Protein AF-0000000074539420 (afdb_homodimer)

Sequence (354 aa):
MTRACNLYVFKNKYVSFNLLDSPNSNPKLLKISLPFNFMDEFEGLLKAVGSAPWYKLIGMVPKLQGDRVVVEMEIDRSKHLQALGTTHGGAIASVLDSAIGLNVNREVVKMGKTAVTAQLNIHYIRPVTEGKIVGVGMPMHIGSKVTVGYGEVRNEEGELVAAGTATFYIIDRRFRDMTRACNLYVFKNKYVSFNLLDSPNSNPKLLKISLPFNFMDEFEGLLKAVGSAPWYKLIGMVPKLQGDRVVVEMEIDRSKHLQALGTTHGGAIASVLDSAIGLNVNREVVKMGKTAVTAQLNIHYIRPVTEGKIVGVGMPMHIGSKVTVGYGEVRNEEGELVAAGTATFYIIDRRFRD

Nearest PDB structures (foldseek):
  3r3c-assembly1_A  TM=8.712E-01  e=5.357E-11  Arthrobacter sp.
  1q4s-assembly1_A  TM=8.890E-01  e=2.138E-10  Arthrobacter sp. SU
  4qd7-assembly1_A  TM=8.515E-01  e=7.686E-11  Pseudomonas aeruginosa PAO1
  4qda-assembly3_D  TM=8.496E-01  e=1.321E-10  Pseudomonas aeruginosa PAO1
  4qdb-assembly4_F  TM=8.542E-01  e=1.490E-10  Pseudomonas aeruginosa PAO1

Foldseek 3Di:
DPPPLPQPPPPPPDPCPVVPPDDDDPPPPCPVPPDPVLVVVLVVVQVVVCPDPVNVQQVWHWDDDPLAIKIKGWDDQVRADDPVQFGDVVSVQVRQCCQAQSQLQSVLVVVQKHKDWDDKDKDFDDTHRGAMKMKHKHWPDDDPFKTKMWMFIAGSNNDTGMIIMTMITIGHDPPPD/DPPPLPQPPPPPPPPCPVVPPDDDDPPPPCPVPPDPVLVVVLVVVQVVVCPDPVNVQQVWHWDDDPLAIKIKGWDDQVRADDPVQFGDVVSVQVRQCCQAQSQLQSVLVVVQKHKDWDDKDKDFDDTHRGAMKMKHKHWPDDDPFKTKMWMFIAGSNNDTGMIIMTMITIGHPPPPD

Organism: Archaeoglobus fulgidus (strain ATCC 49558 / DSM 4304 / JCM 9628 / NBRC 100126 / VC-16) (NCBI:txid224325)

Secondary structure (DSSP, 8-state):
-------------------TTS-S-----------HHHHHHHHHHHHHHHTSHHHHHHTEEEEEETTEEEEEEE--HHHHB-TTSSB-HHHHHHHHHHHHHHHHHHHHGGGTEEEEEEEEEEEE-S---SSEEEEEEEEEEE-SSEEEEEEEEEETT--EEEEEEEEEEEEE-----/-------------------TTS-S-----------HHHHHHHHHHHHHHHTSHHHHHHTEEEEEETTEEEEEEE--HHHHB-TTSSB-HHHHHHHHHHHHHHHHHHHHGGGTEEEEEEEEEEEE-S---SSEEEEEEEEEEE-SSEEEEEEEEEETT--EEEEEEEEEEEEE-----

pLDDT: mean 80.86, std 27.22, range [23.12, 98.88]

Solvent-accessible surface area (backbone atoms only — not comparable to full-atom values): 18927 Å² total; per-residue (Å²): 134,84,78,73,64,72,67,77,72,80,73,76,78,68,84,73,75,71,68,62,73,68,81,82,74,72,74,69,70,69,73,68,70,67,53,77,64,49,61,51,51,51,50,50,48,51,52,45,44,40,65,12,27,31,25,58,65,69,44,42,43,68,40,79,54,88,96,41,40,35,22,35,32,61,55,44,65,79,40,40,14,34,63,90,60,29,50,31,65,26,60,55,46,34,35,29,52,47,6,19,47,53,33,38,31,62,59,35,42,77,71,61,29,35,62,45,74,34,30,41,37,40,35,50,71,41,89,47,65,61,56,41,37,40,9,34,33,34,61,75,42,85,55,88,52,45,33,34,24,34,28,34,27,25,37,66,86,56,48,67,28,30,38,38,39,34,35,26,39,47,38,75,54,73,66,81,120,135,82,80,73,66,72,68,76,72,81,72,76,78,66,88,68,75,70,70,62,73,66,82,84,73,72,74,68,71,69,72,68,69,66,54,78,63,50,61,50,50,51,51,49,49,50,50,45,43,39,65,12,28,32,25,57,65,69,43,42,41,69,40,79,55,88,96,41,40,34,22,34,32,60,55,42,65,78,41,41,14,34,61,89,60,29,51,31,66,26,61,54,44,34,35,29,51,47,6,18,48,52,34,39,31,60,59,36,44,76,71,63,29,36,61,45,74,35,31,40,36,42,35,50,72,42,88,46,65,63,55,42,38,39,9,34,34,34,61,75,43,84,56,87,51,45,34,35,24,36,29,35,26,24,39,68,85,59,47,68,27,31,38,38,39,37,33,27,40,49,41,74,54,73,68,82,120

Radius of gyration: 23.22 Å; Cα contacts (8 Å, |Δi|>4): 703; chains: 2; bounding box: 57×83×54 Å

InterPro domains:
  IPR003736 Phenylacetic acid degradation-related domain [TIGR00369] (61-169)
  IPR006683 Thioesterase domain [PF03061] (85-162)
  IPR029069 HotDog domain superfamily [SSF54637] (39-173)
  IPR039298 Acyl-coenzyme A thioesterase 13 [PTHR21660] (63-172)

Structure (mmCIF, N/CA/C/O backbone):
data_AF-0000000074539420-model_v1
#
loop_
_entity.id
_entity.type
_entity.pdbx_description
1 polymer 'Thioesterase domain-containing protein'
#
loop_
_atom_site.group_PDB
_atom_site.id
_atom_site.type_symbol
_atom_site.label_atom_id
_atom_site.label_alt_id
_atom_site.label_comp_id
_atom_site.label_asym_id
_atom_site.label_entity_id
_atom_site.label_seq_id
_atom_site.pdbx_PDB_ins_code
_atom_site.Cartn_x
_atom_site.Cartn_y
_atom_site.Cartn_z
_atom_site.occupancy
_atom_site.B_iso_or_equiv
_atom_site.auth_seq_id
_atom_site.auth_comp_id
_atom_site.auth_asym_id
_atom_site.auth_atom_id
_atom_site.pdbx_PDB_model_num
ATOM 1 N N . MET A 1 1 ? 31.969 8.227 12 1 23.12 1 MET A N 1
ATOM 2 C CA . MET A 1 1 ? 31.938 9.133 10.852 1 23.12 1 MET A CA 1
ATOM 3 C C . MET A 1 1 ? 30.562 9.117 10.18 1 23.12 1 MET A C 1
ATOM 5 O O . MET A 1 1 ? 30.141 8.094 9.656 1 23.12 1 MET A O 1
ATOM 9 N N . THR A 1 2 ? 29.562 9.969 10.695 1 23.42 2 THR A N 1
ATOM 10 C CA . THR A 1 2 ? 28.125 10.117 10.57 1 23.42 2 THR A CA 1
ATOM 11 C C . THR A 1 2 ? 27.734 10.492 9.141 1 23.42 2 THR A C 1
ATOM 13 O O . THR A 1 2 ? 28.109 11.57 8.656 1 23.42 2 THR A O 1
ATOM 16 N N . ARG A 1 3 ? 27.828 9.578 8.172 1 25.62 3 ARG A N 1
ATOM 17 C CA . ARG A 1 3 ? 27.594 9.852 6.754 1 25.62 3 ARG A CA 1
ATOM 18 C C . ARG A 1 3 ? 26.281 10.586 6.551 1 25.62 3 ARG A C 1
ATOM 20 O O . ARG A 1 3 ? 25.219 10.062 6.898 1 25.62 3 ARG A O 1
ATOM 27 N N . ALA A 1 4 ? 26.297 11.969 6.629 1 26.41 4 ALA A N 1
ATOM 28 C CA . ALA A 1 4 ? 25.234 12.898 6.266 1 26.41 4 ALA A CA 1
ATOM 29 C C . ALA A 1 4 ? 24.609 12.531 4.914 1 26.41 4 ALA A C 1
ATOM 31 O O . ALA A 1 4 ? 25.328 12.367 3.926 1 26.41 4 ALA A O 1
ATOM 32 N N . CYS A 1 5 ? 23.609 11.75 4.887 1 27.41 5 CYS A N 1
ATOM 33 C CA . CYS A 1 5 ? 22.797 11.477 3.711 1 27.41 5 CYS A CA 1
ATOM 34 C C . CYS A 1 5 ? 22.484 12.758 2.943 1 27.41 5 CYS A C 1
ATOM 36 O O . CYS A 1 5 ? 21.812 13.648 3.459 1 27.41 5 CYS A O 1
ATOM 38 N N . ASN A 1 6 ? 23.453 13.305 2.184 1 24.25 6 ASN A N 1
ATOM 39 C CA . ASN A 1 6 ? 23.234 14.398 1.246 1 24.25 6 ASN A CA 1
ATOM 40 C C . ASN A 1 6 ? 21.953 14.203 0.441 1 24.25 6 ASN A C 1
ATOM 42 O O . ASN A 1 6 ? 21.891 13.328 -0.423 1 24.25 6 ASN A O 1
ATOM 46 N N . LEU A 1 7 ? 20.875 14.258 1.075 1 26.22 7 LEU A N 1
ATOM 47 C CA . LEU A 1 7 ? 19.625 14.367 0.331 1 26.22 7 LEU A CA 1
ATOM 48 C C . LEU A 1 7 ? 19.734 15.414 -0.775 1 26.22 7 LEU A C 1
ATOM 50 O O . LEU A 1 7 ? 20.016 16.578 -0.504 1 26.22 7 LEU A O 1
ATOM 54 N N . TYR A 1 8 ? 20.25 15.133 -1.868 1 26.89 8 TYR A N 1
ATOM 55 C CA . TYR A 1 8 ? 20.156 15.945 -3.074 1 26.89 8 TYR A CA 1
ATOM 56 C C . TYR A 1 8 ? 18.797 16.625 -3.18 1 26.89 8 TYR A C 1
ATOM 58 O O . TYR A 1 8 ? 17.766 15.945 -3.246 1 26.89 8 TYR A O 1
ATOM 66 N N . VAL A 1 9 ? 18.609 17.734 -2.496 1 25.88 9 VAL A N 1
ATOM 67 C CA . VAL A 1 9 ? 17.531 18.688 -2.77 1 25.88 9 VAL A CA 1
ATOM 68 C C . VAL A 1 9 ? 17.453 18.953 -4.27 1 25.88 9 VAL A C 1
ATOM 70 O O . VAL A 1 9 ? 18.438 19.344 -4.895 1 25.88 9 VAL A O 1
ATOM 73 N N . PHE A 1 10 ? 16.719 18.234 -4.984 1 24.62 10 PHE A N 1
ATOM 74 C CA . PHE A 1 10 ? 16.328 18.578 -6.348 1 24.62 10 PHE A CA 1
ATOM 75 C C . PHE A 1 10 ? 16 20.062 -6.461 1 24.62 10 PHE A C 1
ATOM 77 O O . PHE A 1 10 ? 14.977 20.516 -5.961 1 24.62 10 PHE A O 1
ATOM 84 N N . LYS A 1 11 ? 17.016 20.938 -6.488 1 26.38 11 LYS A N 1
ATOM 85 C CA . LYS A 1 11 ? 16.922 22.328 -6.941 1 26.38 11 LYS A CA 1
ATOM 86 C C . LYS A 1 11 ? 16.359 22.406 -8.352 1 26.38 11 LYS A C 1
ATOM 88 O O . LYS A 1 11 ? 17.109 22.453 -9.328 1 26.38 11 LYS A O 1
ATOM 93 N N . ASN A 1 12 ? 15.633 21.531 -8.953 1 25.16 12 ASN A N 1
ATOM 94 C CA . ASN A 1 12 ? 15.227 22 -10.273 1 25.16 12 ASN A CA 1
ATOM 95 C C . ASN A 1 12 ? 14.539 23.359 -10.219 1 25.16 12 ASN A C 1
ATOM 97 O O . ASN A 1 12 ? 13.648 23.562 -9.391 1 25.16 12 ASN A O 1
ATOM 101 N N . LYS A 1 13 ? 15.18 24.516 -10.805 1 27.62 13 LYS A N 1
ATOM 102 C CA . LYS A 1 13 ? 14.781 25.844 -11.234 1 27.62 13 LYS A CA 1
ATOM 103 C C . LYS A 1 13 ? 13.461 25.812 -12 1 27.62 13 LYS A C 1
ATOM 105 O O . LYS A 1 13 ? 13.453 25.609 -13.211 1 27.62 13 LYS A O 1
ATOM 110 N N . TYR A 1 14 ? 12.531 25.156 -12.078 1 25.38 14 TYR A N 1
ATOM 111 C CA . TYR A 1 14 ? 11.492 25.672 -12.961 1 25.38 14 TYR A CA 1
ATOM 112 C C . TYR A 1 14 ? 11.273 27.156 -12.75 1 25.38 14 TYR A C 1
ATOM 114 O O . TYR A 1 14 ? 11.797 27.734 -11.789 1 25.38 14 TYR A O 1
ATOM 122 N N . VAL A 1 15 ? 9.898 27.859 -12.914 1 24.69 15 VAL A N 1
ATOM 123 C CA . VAL A 1 15 ? 9.461 29.188 -13.328 1 24.69 15 VAL A CA 1
ATOM 124 C C . VAL A 1 15 ? 9.969 30.234 -12.328 1 24.69 15 VAL A C 1
ATOM 126 O O . VAL A 1 15 ? 9.625 30.188 -11.148 1 24.69 15 VAL A O 1
ATOM 129 N N . SER A 1 16 ? 11.164 30.625 -12.523 1 25.12 16 SER A N 1
ATOM 130 C CA . SER A 1 16 ? 11.602 31.891 -11.945 1 25.12 16 SER A CA 1
ATOM 131 C C . SER A 1 16 ? 10.555 32.969 -12.164 1 25.12 16 SER A C 1
ATOM 133 O O . SER A 1 16 ? 10.367 33.438 -13.281 1 25.12 16 SER A O 1
ATOM 135 N N . PHE A 1 17 ? 9.219 32.906 -11.773 1 24.45 17 PHE A N 1
ATOM 136 C CA . PHE A 1 17 ? 8.516 34.156 -11.867 1 24.45 17 PHE A CA 1
ATOM 137 C C . PHE A 1 17 ? 9.359 35.281 -11.281 1 24.45 17 PHE A C 1
ATOM 139 O O . PHE A 1 17 ? 9.734 35.25 -10.109 1 24.45 17 PHE A O 1
ATOM 146 N N . ASN A 1 18 ? 10.25 35.688 -12.133 1 27.16 18 ASN A N 1
ATOM 147 C CA . ASN A 1 18 ? 10.984 36.938 -11.914 1 27.16 18 ASN A CA 1
ATOM 148 C C . ASN A 1 18 ? 10.062 38.031 -11.398 1 27.16 18 ASN A C 1
ATOM 150 O O . ASN A 1 18 ? 9.523 38.812 -12.188 1 27.16 18 ASN A O 1
ATOM 154 N N . LEU A 1 19 ? 8.953 37.719 -10.75 1 24.81 19 LEU A N 1
ATOM 155 C CA . LEU A 1 19 ? 8.234 38.938 -10.438 1 24.81 19 LEU A CA 1
ATOM 156 C C . LEU A 1 19 ? 9.133 39.938 -9.711 1 24.81 19 LEU A C 1
ATOM 158 O O . LEU A 1 19 ? 8.664 40.969 -9.219 1 24.81 19 LEU A O 1
ATOM 162 N N . LEU A 1 20 ? 10.398 39.5 -9.398 1 25.47 20 LEU A N 1
ATOM 163 C CA . LEU A 1 20 ? 10.891 40.312 -8.273 1 25.47 20 LEU A CA 1
ATOM 164 C C . LEU A 1 20 ? 11.273 41.719 -8.727 1 25.47 20 LEU A C 1
ATOM 166 O O . LEU A 1 20 ? 11.781 42.5 -7.934 1 25.47 20 LEU A O 1
ATOM 170 N N . ASP A 1 21 ? 11.406 41.938 -9.984 1 27.66 21 ASP A N 1
ATOM 171 C CA . ASP A 1 21 ? 12.367 43.031 -9.977 1 27.66 21 ASP A CA 1
ATOM 172 C C . ASP A 1 21 ? 11.781 44.281 -9.305 1 27.66 21 ASP A C 1
ATOM 174 O O . ASP A 1 21 ? 12.352 45.375 -9.383 1 27.66 21 ASP A O 1
ATOM 178 N N . SER A 1 22 ? 10.453 44.375 -9.172 1 29.72 22 SER A N 1
ATOM 179 C CA . SER A 1 22 ? 10.273 45.812 -8.953 1 29.72 22 SER A CA 1
ATOM 180 C C . SER A 1 22 ? 11.094 46.281 -7.77 1 29.72 22 SER A C 1
ATOM 182 O O . SER A 1 22 ? 11.453 45.5 -6.887 1 29.72 22 SER A O 1
ATOM 184 N N . PRO A 1 23 ? 11.445 47.656 -7.598 1 31.55 23 PRO A N 1
ATOM 185 C CA . PRO A 1 23 ? 12.461 48.344 -6.793 1 31.55 23 PRO A CA 1
ATOM 186 C C . PRO A 1 23 ? 12.5 47.844 -5.352 1 31.55 23 PRO A C 1
ATOM 188 O O . PRO A 1 23 ? 11.664 47.031 -4.949 1 31.55 23 PRO A O 1
ATOM 191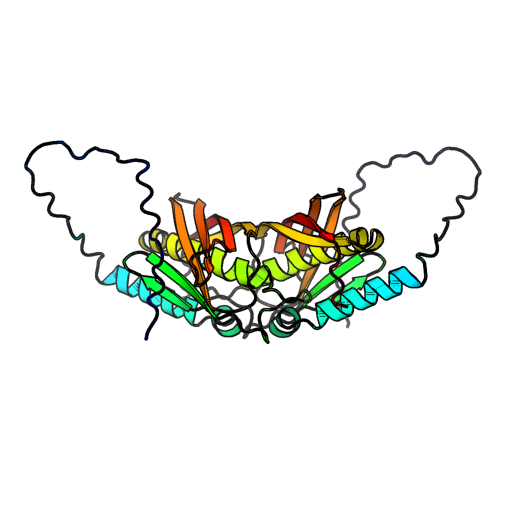 N N . ASN A 1 24 ? 12.547 48.781 -4.281 1 33.34 24 ASN A N 1
ATOM 192 C CA . ASN A 1 24 ? 13.102 49.125 -2.973 1 33.34 24 ASN A CA 1
ATOM 193 C C . ASN A 1 24 ? 12.406 48.344 -1.855 1 33.34 24 ASN A C 1
ATOM 195 O O . ASN A 1 24 ? 12.664 48.594 -0.674 1 33.34 24 ASN A O 1
ATOM 199 N N . SER A 1 25 ? 11.078 48.094 -1.985 1 32.09 25 SER A N 1
ATOM 200 C CA . SER A 1 25 ? 10.383 47.844 -0.723 1 32.09 25 SER A CA 1
ATOM 201 C C . SER A 1 25 ? 10.883 46.562 -0.058 1 32.09 25 SER A C 1
ATOM 203 O O . SER A 1 25 ? 11.055 45.562 -0.722 1 32.09 25 SER A O 1
ATOM 205 N N . ASN A 1 26 ? 11.719 46.594 0.967 1 34.69 26 ASN A N 1
ATOM 206 C CA . ASN A 1 26 ? 12.25 45.594 1.879 1 34.69 26 ASN A CA 1
ATOM 207 C C . ASN A 1 26 ? 11.242 44.469 2.133 1 34.69 26 ASN A C 1
ATOM 209 O O . ASN A 1 26 ? 10.211 44.688 2.758 1 34.69 26 ASN A O 1
ATOM 213 N N . PRO A 1 27 ? 11.086 43.594 1.218 1 33.62 27 PRO A N 1
ATOM 214 C CA . PRO A 1 27 ? 10.016 42.656 1.531 1 33.62 27 PRO A CA 1
ATOM 215 C C . PRO A 1 27 ? 10.133 42.062 2.939 1 33.62 27 PRO A C 1
ATOM 217 O O . PRO A 1 27 ? 11.109 41.406 3.252 1 33.62 27 PRO A O 1
ATOM 220 N N . LYS A 1 28 ? 9.859 42.844 3.949 1 32.5 28 LYS A N 1
ATOM 221 C CA . LYS A 1 28 ? 9.57 42.219 5.238 1 32.5 28 LYS A CA 1
ATOM 222 C C . LYS A 1 28 ? 8.969 40.844 5.055 1 32.5 28 LYS A C 1
ATOM 224 O O . LYS A 1 28 ? 7.875 40.688 4.508 1 32.5 28 LYS A O 1
ATOM 229 N N . LEU A 1 29 ? 9.742 39.906 4.641 1 34.62 29 LEU A N 1
ATOM 230 C CA . LEU A 1 29 ? 9.336 38.531 4.816 1 34.62 29 LEU A CA 1
ATOM 231 C C . LEU A 1 29 ? 8.344 38.375 5.965 1 34.62 29 LEU A C 1
ATOM 233 O O . LEU A 1 29 ? 8.711 38.531 7.133 1 34.62 29 LEU A O 1
ATOM 237 N N . LEU A 1 30 ? 7.285 39 5.855 1 29.59 30 LEU A N 1
ATOM 238 C CA . LEU A 1 30 ? 6.246 38.75 6.852 1 29.59 30 LEU A CA 1
ATOM 239 C C . LEU A 1 30 ? 6.324 37.344 7.391 1 29.59 30 LEU A C 1
ATOM 241 O O . LEU A 1 30 ? 6.059 36.375 6.664 1 29.59 30 LEU A O 1
ATOM 245 N N . LYS A 1 31 ? 7.402 36.969 8.039 1 36.44 31 LYS A N 1
ATOM 246 C CA . LYS A 1 31 ? 7.242 35.906 9.023 1 36.44 31 LYS A CA 1
ATOM 247 C C . LYS A 1 31 ? 5.789 35.781 9.484 1 36.44 31 LYS A C 1
ATOM 249 O O . LYS A 1 31 ? 5.367 36.5 10.398 1 36.44 31 LYS A O 1
ATOM 254 N N . ILE A 1 32 ? 4.797 35.781 8.602 1 34.06 32 ILE A N 1
ATOM 255 C CA . ILE A 1 32 ? 3.469 35.469 9.109 1 34.06 32 ILE A CA 1
ATOM 256 C C . ILE A 1 32 ? 3.582 34.469 10.25 1 34.06 32 ILE A C 1
ATOM 258 O O . ILE A 1 32 ? 4.145 33.375 10.078 1 34.06 32 ILE A O 1
ATOM 262 N N . SER A 1 33 ? 3.742 34.75 11.43 1 36.88 33 SER A N 1
ATOM 263 C CA . SER A 1 33 ? 3.521 34 12.68 1 36.88 33 SER A CA 1
ATOM 264 C C . SER A 1 33 ? 2.455 32.938 12.508 1 36.88 33 SER A C 1
ATOM 266 O O . SER A 1 33 ? 1.277 33.25 12.32 1 36.88 33 SER A O 1
ATOM 268 N N . LEU A 1 34 ? 2.656 31.859 11.656 1 48.31 34 LEU A N 1
ATOM 269 C CA . LEU A 1 34 ? 1.667 30.812 11.836 1 48.31 34 LEU A CA 1
ATOM 270 C C . LEU A 1 34 ? 1.095 30.844 13.25 1 48.31 34 LEU A C 1
ATOM 272 O O . LEU A 1 34 ? 1.845 30.922 14.227 1 48.31 34 LEU A O 1
ATOM 276 N N . PRO A 1 35 ? -0.128 31.234 13.398 1 52.28 35 PRO A N 1
ATOM 277 C CA . PRO A 1 35 ? -0.586 31.344 14.789 1 52.28 35 PRO A CA 1
ATOM 278 C C . PRO A 1 35 ? -0.156 30.156 15.641 1 52.28 35 PRO A C 1
ATOM 280 O O . PRO A 1 35 ? 0.008 29.047 15.133 1 52.28 35 PRO A O 1
ATOM 283 N N . PHE A 1 36 ? 0.681 30.391 16.734 1 54.31 36 PHE A N 1
ATOM 284 C CA . PHE A 1 36 ? 1.028 29.516 17.859 1 54.31 36 PHE A CA 1
ATOM 285 C C . PHE A 1 36 ? 0.085 28.312 17.906 1 54.31 36 PHE A C 1
ATOM 287 O O . PHE A 1 36 ? 0.527 27.172 18.078 1 54.31 36 PHE A O 1
ATOM 294 N N . ASN A 1 37 ? -1.186 28.531 17.281 1 74.88 37 ASN A N 1
ATOM 295 C CA . ASN A 1 37 ? -2.238 27.531 17.438 1 74.88 37 ASN A CA 1
ATOM 296 C C . ASN A 1 37 ? -2.184 26.469 16.328 1 74.88 37 ASN A C 1
ATOM 298 O O . ASN A 1 37 ? -2.344 25.281 16.594 1 74.88 37 ASN A O 1
ATOM 302 N N . PHE A 1 38 ? -1.518 26.922 15.148 1 76.81 38 PHE A N 1
ATOM 303 C CA . PHE A 1 38 ? -1.491 25.969 14.055 1 76.81 38 PHE A CA 1
ATOM 304 C C . PHE A 1 38 ? -0.361 24.969 14.242 1 76.81 38 PHE A C 1
ATOM 306 O O . PHE A 1 38 ? -0.553 23.766 14.047 1 76.81 38 PHE A O 1
ATOM 313 N N . MET A 1 39 ? 0.86 25.469 14.602 1 77.94 39 MET A N 1
ATOM 314 C CA . MET A 1 39 ? 2.018 24.594 14.766 1 77.94 39 MET A CA 1
ATOM 315 C C . MET A 1 39 ? 1.763 23.547 15.859 1 77.94 39 MET A C 1
ATOM 317 O O . MET A 1 39 ? 2.135 22.391 15.711 1 77.94 39 MET A O 1
ATOM 321 N N . ASP A 1 40 ? 1.081 24.031 16.812 1 79.88 40 ASP A N 1
ATOM 322 C CA . ASP A 1 40 ? 0.744 23.125 17.906 1 79.88 40 ASP A CA 1
ATOM 323 C C . ASP A 1 40 ? -0.261 22.062 17.453 1 79.88 40 ASP A C 1
ATOM 325 O O . ASP A 1 40 ? -0.13 20.891 17.781 1 79.88 40 ASP A O 1
ATOM 329 N N . GLU A 1 41 ? -1.216 22.562 16.703 1 80.44 41 GLU A N 1
ATOM 330 C CA . GLU A 1 41 ? -2.242 21.656 16.203 1 80.44 41 GLU A CA 1
ATOM 331 C C . GLU A 1 41 ? -1.646 20.609 15.25 1 80.44 41 GLU A C 1
ATOM 333 O O . GLU A 1 41 ? -1.969 19.422 15.336 1 80.44 41 GLU A O 1
ATOM 338 N N . PHE A 1 42 ? -0.805 21.125 14.406 1 85.69 42 PHE A N 1
ATOM 339 C CA . PHE A 1 42 ? -0.22 20.219 13.422 1 85.69 42 PHE A CA 1
ATOM 340 C C . PHE A 1 42 ? 0.758 19.266 14.086 1 85.69 42 PHE A C 1
ATOM 342 O O . PHE A 1 42 ? 0.838 18.094 13.703 1 85.69 42 PHE A O 1
ATOM 349 N N . GLU A 1 43 ? 1.48 19.688 15.062 1 85.75 43 GLU A N 1
ATOM 350 C CA . GLU A 1 43 ? 2.365 18.812 15.82 1 85.75 43 GLU A CA 1
ATOM 351 C C . GLU A 1 43 ? 1.573 17.734 16.547 1 85.75 43 GLU A C 1
ATOM 353 O O . GLU A 1 43 ? 2.027 16.594 16.656 1 85.75 43 GLU A O 1
ATOM 358 N N . GLY A 1 44 ? 0.398 18.125 17.047 1 86.44 44 GLY A N 1
ATOM 359 C CA . GLY A 1 44 ? -0.495 17.141 17.641 1 86.44 44 GLY A CA 1
ATOM 360 C C . GLY A 1 44 ? -0.944 16.078 16.656 1 86.44 44 GLY A C 1
ATOM 361 O O . GLY A 1 44 ? -0.978 14.883 17 1 86.44 44 GLY A O 1
ATOM 362 N N . LEU A 1 45 ? -1.189 16.516 15.445 1 85.75 45 LEU A N 1
ATOM 363 C CA . LEU A 1 45 ? -1.564 15.594 14.383 1 85.75 45 LEU A CA 1
ATOM 364 C C . LEU A 1 45 ? -0.419 14.641 14.062 1 85.75 45 LEU A C 1
ATOM 366 O O . LEU A 1 45 ? -0.632 13.438 13.914 1 85.75 45 LEU A O 1
ATOM 370 N N . LEU A 1 46 ? 0.76 15.156 13.992 1 92 46 LEU A N 1
ATOM 371 C CA . LEU A 1 46 ? 1.93 14.344 13.688 1 92 46 LEU A CA 1
ATOM 372 C C . LEU A 1 46 ? 2.158 13.297 14.766 1 92 46 LEU A C 1
ATOM 374 O O . LEU A 1 46 ? 2.48 12.141 14.461 1 92 46 LEU A O 1
ATOM 378 N N . LYS A 1 47 ? 1.94 13.703 15.992 1 92.25 47 LYS A N 1
ATOM 379 C CA . LYS A 1 47 ? 2.096 12.766 17.109 1 92.25 47 LYS A CA 1
ATOM 380 C C . LYS A 1 47 ? 1.036 11.672 17.047 1 92.25 47 LYS A C 1
ATOM 382 O O . LYS A 1 47 ? 1.339 10.5 17.266 1 92.25 47 LYS A O 1
ATOM 387 N N . ALA A 1 48 ? -0.161 12.07 16.766 1 91.25 48 ALA A N 1
ATOM 388 C CA . ALA A 1 48 ? -1.249 11.102 16.672 1 91.25 48 ALA A CA 1
ATOM 389 C C . ALA A 1 48 ? -0.991 10.102 15.547 1 91.25 48 ALA A C 1
ATOM 391 O O . ALA A 1 48 ? -1.148 8.891 15.742 1 91.25 48 ALA A O 1
ATOM 392 N N . VAL A 1 49 ? -0.537 10.555 14.469 1 94.06 49 VAL A N 1
ATOM 393 C CA . VAL A 1 49 ? -0.278 9.711 13.312 1 94.06 49 VAL A CA 1
ATOM 394 C C . VAL A 1 49 ? 0.893 8.773 13.609 1 94.06 49 VAL A C 1
ATOM 396 O O . VAL A 1 49 ? 0.815 7.57 13.352 1 94.06 49 VAL A O 1
ATOM 399 N N . GLY A 1 50 ? 1.935 9.312 14.18 1 95.88 50 GLY A N 1
ATOM 400 C CA . GLY A 1 50 ? 3.121 8.523 14.484 1 95.88 50 GLY A CA 1
ATOM 401 C C . GLY A 1 50 ? 2.879 7.461 15.539 1 95.88 50 GLY A C 1
ATOM 402 O O . GLY A 1 50 ? 3.623 6.484 15.625 1 95.88 50 GLY A O 1
ATOM 403 N N . SER A 1 51 ? 1.801 7.656 16.297 1 95.81 51 SER A N 1
ATOM 404 C CA . SER A 1 51 ? 1.516 6.73 17.391 1 95.81 51 SER A CA 1
ATOM 405 C C . SER A 1 51 ? 0.437 5.727 17 1 95.81 51 SER A C 1
ATOM 407 O O . SER A 1 51 ? 0.091 4.84 17.781 1 95.81 51 SER A O 1
ATOM 409 N N . ALA A 1 52 ? -0.05 5.84 15.836 1 95.88 52 ALA A N 1
ATOM 410 C CA . ALA A 1 52 ? -1.101 4.934 15.375 1 95.88 52 ALA A CA 1
ATOM 411 C C . ALA A 1 52 ? -0.572 3.512 15.227 1 95.88 52 ALA A C 1
ATOM 413 O O . ALA A 1 52 ? 0.616 3.309 14.969 1 95.88 52 ALA A O 1
ATOM 414 N N . PRO A 1 53 ? -1.422 2.508 15.352 1 97.31 53 PRO A N 1
ATOM 415 C CA . PRO A 1 53 ? -1.015 1.102 15.344 1 97.31 53 PRO A CA 1
ATOM 416 C C . PRO A 1 53 ? -0.223 0.725 14.094 1 97.31 53 PRO A C 1
ATOM 418 O O . PRO A 1 53 ? 0.815 0.065 14.188 1 97.31 53 PRO A O 1
ATOM 421 N N . TRP A 1 54 ? -0.631 1.168 12.961 1 98.19 54 TRP A N 1
ATOM 422 C CA . TRP A 1 54 ? 0.04 0.795 11.719 1 98.19 54 TRP A CA 1
ATOM 423 C C . TRP A 1 54 ? 1.466 1.336 11.688 1 98.19 54 TRP A C 1
ATOM 425 O O . TRP A 1 54 ? 2.4 0.62 11.32 1 98.19 54 TRP A O 1
ATOM 435 N N . TYR A 1 55 ? 1.601 2.617 12.07 1 98.25 55 TYR A N 1
ATOM 436 C CA . TYR A 1 55 ? 2.918 3.242 12.109 1 98.25 55 TYR A CA 1
ATOM 437 C C . TYR A 1 55 ? 3.861 2.477 13.031 1 98.25 55 TYR A C 1
ATOM 439 O O . TYR A 1 55 ? 5.004 2.197 12.664 1 98.25 55 TYR A O 1
ATOM 447 N N . LYS A 1 56 ? 3.322 2.121 14.141 1 97.56 56 LYS A N 1
ATOM 448 C CA . LYS A 1 56 ? 4.125 1.372 15.102 1 97.56 56 LYS A CA 1
ATOM 449 C C . LYS A 1 56 ? 4.457 -0.019 14.57 1 97.56 56 LYS A C 1
ATOM 451 O O . LYS A 1 56 ? 5.586 -0.493 14.727 1 97.56 56 LYS A O 1
ATOM 456 N N . LEU A 1 57 ? 3.529 -0.589 13.969 1 97.81 57 LEU A N 1
ATOM 457 C CA . LEU A 1 57 ? 3.693 -1.957 13.492 1 97.81 57 LEU A CA 1
ATOM 458 C C . LEU A 1 57 ? 4.828 -2.047 12.477 1 97.81 57 LEU A C 1
ATOM 460 O O . LEU A 1 57 ? 5.707 -2.898 12.594 1 97.81 57 LEU A O 1
ATOM 464 N N . ILE A 1 58 ? 4.816 -1.144 11.477 1 97.38 58 ILE A N 1
ATOM 465 C CA . ILE A 1 58 ? 5.758 -1.366 10.383 1 97.38 58 ILE A CA 1
ATOM 466 C C . ILE A 1 58 ? 6.977 -0.465 10.562 1 97.38 58 ILE A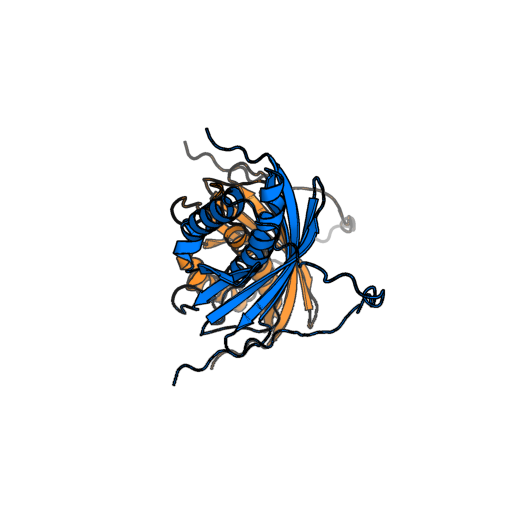 C 1
ATOM 468 O O . ILE A 1 58 ? 7.957 -0.584 9.82 1 97.38 58 ILE A O 1
ATOM 472 N N . GLY A 1 59 ? 6.902 0.438 11.57 1 98.25 59 GLY A N 1
ATOM 473 C CA . GLY A 1 59 ? 8.086 1.19 11.945 1 98.25 59 GLY A CA 1
ATOM 474 C C . GLY A 1 59 ? 8.25 2.48 11.164 1 98.25 59 GLY A C 1
ATOM 475 O O . GLY A 1 59 ? 9.367 2.889 10.852 1 98.25 59 GLY A O 1
ATOM 476 N N . MET A 1 60 ? 7.152 3.123 10.875 1 98.44 60 MET A N 1
ATOM 477 C CA . MET A 1 60 ? 7.199 4.418 10.195 1 98.44 60 MET A CA 1
ATOM 478 C C . MET A 1 60 ? 7.316 5.555 11.211 1 98.44 60 MET A C 1
ATOM 480 O O . MET A 1 60 ? 6.672 5.527 12.258 1 98.44 60 MET A O 1
ATOM 484 N N . VAL A 1 61 ? 8.109 6.578 10.812 1 98.31 61 VAL A N 1
ATOM 485 C CA . VAL A 1 61 ? 8.305 7.723 11.695 1 98.31 61 VAL A CA 1
ATOM 486 C C . VAL A 1 61 ? 8.141 9.016 10.906 1 98.31 61 VAL A C 1
ATOM 488 O O . VAL A 1 61 ? 8.953 9.336 10.039 1 98.31 61 VAL A O 1
ATOM 491 N N . PRO A 1 62 ? 7.082 9.75 11.211 1 98.12 62 PRO A N 1
ATOM 492 C CA . PRO A 1 62 ? 6.961 11.078 10.609 1 98.12 62 PRO A CA 1
ATOM 493 C C . PRO A 1 62 ? 7.848 12.117 11.297 1 98.12 62 PRO A C 1
ATOM 495 O O . PRO A 1 62 ? 7.934 12.141 12.523 1 98.12 62 PRO A O 1
ATOM 498 N N . LYS A 1 63 ? 8.484 12.922 10.5 1 96.88 63 LYS A N 1
ATOM 499 C CA . LYS A 1 63 ? 9.367 13.969 11.016 1 96.88 63 LYS A CA 1
ATOM 500 C C . LYS A 1 63 ? 9.102 15.297 10.32 1 96.88 63 LYS A C 1
ATOM 502 O O . LYS A 1 63 ? 8.93 15.344 9.102 1 96.88 63 LYS A O 1
ATOM 507 N N . LEU A 1 64 ? 9.055 16.297 11.102 1 94.62 64 LEU A N 1
ATOM 508 C CA . LEU A 1 64 ? 8.969 17.641 10.555 1 94.62 64 LEU A CA 1
ATOM 509 C C . LEU A 1 64 ? 10.344 18.141 10.125 1 94.62 64 LEU A C 1
ATOM 511 O O . LEU A 1 64 ? 11.297 18.109 10.906 1 94.62 64 LEU A O 1
ATOM 515 N N . GLN A 1 65 ? 10.508 18.469 8.914 1 92.75 65 GLN A N 1
ATOM 516 C CA . GLN A 1 65 ? 11.711 19.094 8.359 1 92.75 65 GLN A CA 1
ATOM 517 C C . GLN A 1 65 ? 11.383 20.453 7.742 1 92.75 65 GLN A C 1
ATOM 519 O O . GLN A 1 65 ? 10.93 20.516 6.598 1 92.75 65 GLN A O 1
ATOM 524 N N . GLY A 1 66 ? 11.688 21.484 8.516 1 89.25 66 GLY A N 1
ATOM 525 C CA . GLY A 1 66 ? 11.211 22.781 8.078 1 89.25 66 GLY A CA 1
ATOM 526 C C . GLY A 1 66 ? 9.695 22.875 8.008 1 89.25 66 GLY A C 1
ATOM 527 O O . GLY A 1 66 ? 9.008 22.609 8.992 1 89.25 66 GLY A O 1
ATOM 528 N N . ASP A 1 67 ? 9.195 23.172 6.832 1 88.25 67 ASP A N 1
ATOM 529 C CA . ASP A 1 67 ? 7.75 23.297 6.668 1 88.25 67 ASP A CA 1
ATOM 530 C C . ASP A 1 67 ? 7.16 22.062 5.996 1 88.25 67 ASP A C 1
ATOM 532 O O . ASP A 1 67 ? 6.023 22.094 5.523 1 88.25 67 ASP A O 1
ATOM 536 N N . ARG A 1 68 ? 7.938 21 5.98 1 94.25 68 ARG A N 1
ATOM 537 C CA . ARG A 1 68 ? 7.461 19.766 5.363 1 94.25 68 ARG A CA 1
ATOM 538 C C . ARG A 1 68 ? 7.574 18.594 6.324 1 94.25 68 ARG A C 1
ATOM 540 O O . ARG A 1 68 ? 8.305 18.656 7.32 1 94.25 68 ARG A O 1
ATOM 547 N N . VAL A 1 69 ? 6.828 17.609 5.996 1 97.38 69 VAL A N 1
ATOM 548 C CA . VAL A 1 69 ? 6.914 16.375 6.758 1 97.38 69 VAL A CA 1
ATOM 549 C C . VAL A 1 69 ? 7.52 15.273 5.891 1 97.38 69 VAL A C 1
ATOM 551 O O . VAL A 1 69 ? 7.129 15.102 4.734 1 97.38 69 VAL A O 1
ATOM 554 N N . VAL A 1 70 ? 8.492 14.641 6.395 1 98.44 70 VAL A N 1
ATOM 555 C CA . VAL A 1 70 ? 9.016 13.43 5.77 1 98.44 70 VAL A CA 1
ATOM 556 C C . VAL A 1 70 ? 8.648 12.211 6.609 1 98.44 70 VAL A C 1
ATOM 558 O O . VAL A 1 70 ? 8.406 12.336 7.812 1 98.44 70 VAL A O 1
ATOM 561 N N . VAL A 1 71 ? 8.539 11.047 5.953 1 98.75 71 VAL A N 1
ATOM 562 C CA . VAL A 1 71 ? 8.258 9.797 6.648 1 98.75 71 VAL A CA 1
ATOM 563 C C . VAL A 1 71 ? 9.406 8.812 6.438 1 98.75 71 VAL A C 1
ATOM 565 O O . VAL A 1 71 ? 9.734 8.469 5.297 1 98.75 71 VAL A O 1
ATOM 568 N N . GLU A 1 72 ? 9.953 8.367 7.516 1 98.75 72 GLU A N 1
ATOM 569 C CA . GLU A 1 72 ? 11.102 7.457 7.453 1 98.75 72 GLU A CA 1
ATOM 570 C C . GLU A 1 72 ? 10.711 6.055 7.91 1 98.75 72 GLU A C 1
ATOM 572 O O . GLU A 1 72 ? 9.844 5.895 8.766 1 98.75 72 GLU A O 1
ATOM 577 N N . MET A 1 73 ? 11.414 5.051 7.344 1 98.69 73 MET A N 1
ATOM 578 C CA . MET A 1 73 ? 11.266 3.668 7.781 1 98.69 73 MET A CA 1
ATOM 579 C C . MET A 1 73 ? 12.562 2.893 7.605 1 98.69 73 MET A C 1
ATOM 581 O O . MET A 1 73 ? 13.141 2.885 6.516 1 98.69 73 MET A O 1
ATOM 585 N N . GLU A 1 74 ? 13.008 2.326 8.672 1 98.69 74 GLU A N 1
ATOM 586 C CA . GLU A 1 74 ? 14.125 1.387 8.578 1 98.69 74 GLU A CA 1
ATOM 587 C C . GLU A 1 74 ? 13.648 0.016 8.102 1 98.69 74 GLU A C 1
ATOM 589 O O . GLU A 1 74 ? 12.711 -0.549 8.656 1 98.69 74 GLU A O 1
ATOM 594 N N . ILE A 1 75 ? 14.32 -0.474 7.109 1 98.44 75 ILE A N 1
ATOM 595 C CA . ILE A 1 75 ? 13.938 -1.787 6.602 1 98.44 75 ILE A CA 1
ATOM 596 C C . ILE A 1 75 ? 14.375 -2.869 7.582 1 98.44 75 ILE A C 1
ATOM 598 O O . ILE A 1 75 ? 15.562 -2.963 7.922 1 98.44 75 ILE A O 1
ATOM 602 N N . ASP A 1 76 ? 13.453 -3.564 8.078 1 98.19 76 ASP A N 1
ATOM 603 C CA . ASP A 1 76 ? 13.656 -4.762 8.891 1 98.19 76 ASP A CA 1
ATOM 604 C C . ASP A 1 76 ? 13.344 -6.023 8.086 1 98.19 76 ASP A C 1
ATOM 606 O O . ASP A 1 76 ? 12.18 -6.305 7.789 1 98.19 76 ASP A O 1
ATOM 610 N N . ARG A 1 77 ? 14.328 -6.797 7.77 1 96.12 77 ARG A N 1
ATOM 611 C CA . ARG A 1 77 ? 14.188 -7.961 6.898 1 96.12 77 ARG A CA 1
ATOM 612 C C . ARG A 1 77 ? 13.211 -8.977 7.492 1 96.12 77 ARG A C 1
ATOM 614 O O . ARG A 1 77 ? 12.547 -9.703 6.758 1 96.12 77 ARG A O 1
ATOM 621 N N . SER A 1 78 ? 13.094 -8.977 8.789 1 97.31 78 SER A N 1
ATOM 622 C CA . SER A 1 78 ? 12.211 -9.93 9.453 1 97.31 78 SER A CA 1
ATOM 623 C C . SER A 1 78 ? 10.766 -9.445 9.438 1 97.31 78 SER A C 1
ATOM 625 O O . SER A 1 78 ? 9.852 -10.18 9.836 1 97.31 78 SER A O 1
ATOM 627 N N . LYS A 1 79 ? 10.508 -8.234 8.906 1 97.88 79 LYS A N 1
ATOM 628 C CA . LYS A 1 79 ? 9.172 -7.648 8.945 1 97.88 79 LYS A CA 1
ATOM 629 C C . LYS A 1 79 ? 8.688 -7.293 7.539 1 97.88 79 LYS A C 1
ATOM 631 O O . LYS A 1 79 ? 7.543 -7.562 7.184 1 97.88 79 LYS A O 1
ATOM 636 N N . HIS A 1 80 ? 9.594 -6.734 6.719 1 98.5 80 HIS A N 1
ATOM 637 C CA . HIS A 1 80 ? 9.086 -5.941 5.602 1 98.5 80 HIS A CA 1
ATOM 638 C C . HIS A 1 80 ? 9.25 -6.684 4.281 1 98.5 80 HIS A C 1
ATOM 640 O O . HIS A 1 80 ? 8.719 -6.254 3.254 1 98.5 80 HIS A O 1
ATOM 646 N N . LEU A 1 81 ? 9.953 -7.832 4.273 1 96.44 81 LEU A N 1
ATOM 647 C CA . LEU A 1 81 ? 10.305 -8.445 3 1 96.44 81 LEU A CA 1
ATOM 648 C C . LEU A 1 81 ? 9.172 -9.328 2.488 1 96.44 81 LEU A C 1
ATOM 650 O O . LEU A 1 81 ? 8.438 -9.922 3.279 1 96.44 81 LEU A O 1
ATOM 654 N N . GLN A 1 82 ? 9.102 -9.375 1.188 1 94 82 GLN A N 1
ATOM 655 C CA . GLN A 1 82 ? 8.281 -10.367 0.498 1 94 82 GLN A CA 1
ATOM 656 C C . GLN A 1 82 ? 9.102 -11.602 0.128 1 94 82 GLN A C 1
ATOM 658 O O . GLN A 1 82 ? 10.258 -11.727 0.529 1 94 82 GLN A O 1
ATOM 663 N N . ALA A 1 83 ? 8.461 -12.508 -0.545 1 90.12 83 ALA A N 1
ATOM 664 C CA . ALA A 1 83 ? 9.031 -13.828 -0.779 1 90.12 83 ALA A CA 1
ATOM 665 C C . ALA A 1 83 ? 10.273 -13.742 -1.662 1 90.12 83 ALA A C 1
ATOM 667 O O . ALA A 1 83 ? 11.188 -14.555 -1.531 1 90.12 83 ALA A O 1
ATOM 668 N N . LEU A 1 84 ? 10.32 -12.711 -2.531 1 89.69 84 LEU A N 1
ATOM 669 C CA . LEU A 1 84 ? 11.445 -12.57 -3.449 1 89.69 84 LEU A CA 1
ATOM 670 C C . LEU A 1 84 ? 12.633 -11.906 -2.758 1 89.69 84 LEU A C 1
ATOM 672 O O . LEU A 1 84 ? 13.664 -11.672 -3.383 1 89.69 84 LEU A O 1
ATOM 676 N N . GLY A 1 85 ? 12.453 -11.508 -1.518 1 92.62 85 GLY A N 1
ATOM 677 C CA . GLY A 1 85 ? 13.578 -11.023 -0.741 1 92.62 85 GLY A CA 1
ATOM 678 C C . GLY A 1 85 ? 13.727 -9.508 -0.785 1 92.62 85 GLY A C 1
ATOM 679 O O . GLY A 1 85 ? 14.758 -8.969 -0.375 1 92.62 85 GLY A O 1
ATOM 680 N N . THR A 1 86 ? 12.758 -8.875 -1.373 1 95.38 86 THR A N 1
ATOM 681 C CA . THR A 1 86 ? 12.75 -7.418 -1.367 1 95.38 86 THR A CA 1
ATOM 682 C C . THR A 1 86 ? 11.602 -6.891 -0.51 1 95.38 86 THR A C 1
ATOM 684 O O . THR A 1 86 ? 10.711 -7.645 -0.12 1 95.38 86 THR A O 1
ATOM 687 N N . THR A 1 87 ? 11.664 -5.633 -0.162 1 97.38 87 THR A N 1
ATOM 688 C CA . THR A 1 87 ? 10.602 -5 0.615 1 97.38 87 THR A CA 1
ATOM 689 C C . THR A 1 87 ? 9.273 -5.078 -0.126 1 97.38 87 THR A C 1
ATOM 691 O O . THR A 1 87 ? 9.211 -4.816 -1.329 1 97.38 87 THR A O 1
ATOM 694 N N . HIS A 1 88 ? 8.242 -5.457 0.565 1 97.94 88 HIS A N 1
ATOM 695 C CA . HIS A 1 88 ? 6.914 -5.57 -0.033 1 97.94 88 HIS A CA 1
ATOM 696 C C . HIS A 1 88 ? 6.406 -4.211 -0.502 1 97.94 88 HIS A C 1
ATOM 698 O O . HIS A 1 88 ? 6.594 -3.203 0.185 1 97.94 88 HIS A O 1
ATOM 704 N N . GLY A 1 89 ? 5.645 -4.172 -1.566 1 96.88 89 GLY A N 1
ATOM 705 C CA . GLY A 1 89 ? 5.098 -2.939 -2.117 1 96.88 89 GLY A CA 1
ATOM 706 C C . GLY A 1 89 ? 4.148 -2.232 -1.169 1 96.88 89 GLY A C 1
ATOM 707 O O . GLY A 1 89 ? 4 -1.01 -1.229 1 96.88 89 GLY A O 1
ATOM 708 N N . GLY A 1 90 ? 3.477 -2.996 -0.342 1 97.81 90 GLY A N 1
ATOM 709 C CA . GLY A 1 90 ? 2.582 -2.406 0.642 1 97.81 90 GLY A CA 1
ATOM 710 C C . GLY A 1 90 ? 3.301 -1.527 1.648 1 97.81 90 GLY A C 1
ATOM 711 O O . GLY A 1 90 ? 2.762 -0.508 2.086 1 97.81 90 GLY A O 1
ATOM 712 N N . ALA A 1 91 ? 4.508 -1.942 2.033 1 98.5 91 ALA A N 1
ATOM 713 C CA . ALA A 1 91 ? 5.32 -1.117 2.924 1 98.5 91 ALA A CA 1
ATOM 714 C C . ALA A 1 91 ? 5.719 0.193 2.248 1 98.5 91 ALA A C 1
ATOM 716 O O . ALA A 1 91 ? 5.586 1.268 2.84 1 98.5 91 ALA A O 1
ATOM 717 N N . ILE A 1 92 ? 6.145 0.082 1.001 1 98.69 92 ILE A N 1
ATOM 718 C CA . ILE A 1 92 ? 6.57 1.253 0.241 1 98.69 92 ILE A CA 1
ATOM 719 C C . ILE A 1 92 ? 5.371 2.166 -0.008 1 98.69 92 ILE A C 1
ATOM 721 O O . ILE A 1 92 ? 5.477 3.389 0.124 1 98.69 92 ILE A O 1
ATOM 725 N N . ALA A 1 93 ? 4.234 1.601 -0.343 1 98.75 93 ALA A N 1
ATOM 726 C CA . ALA A 1 93 ? 3.006 2.367 -0.539 1 98.75 93 ALA A CA 1
ATOM 727 C C . ALA A 1 93 ? 2.623 3.121 0.73 1 98.75 93 ALA A C 1
ATOM 729 O O . ALA A 1 93 ? 2.137 4.254 0.663 1 98.75 93 ALA A O 1
ATOM 730 N N . SER A 1 94 ? 2.775 2.49 1.875 1 98.81 94 SER A N 1
ATOM 731 C CA . SER A 1 94 ? 2.465 3.123 3.152 1 98.81 94 SER A CA 1
ATOM 732 C C . SER A 1 94 ? 3.289 4.391 3.355 1 98.81 94 SER A C 1
ATOM 734 O O . SER A 1 94 ? 2.754 5.426 3.756 1 98.81 94 SER A O 1
ATOM 736 N N . VAL A 1 95 ? 4.59 4.281 3.082 1 98.81 95 VAL A N 1
ATOM 737 C CA . VAL A 1 95 ? 5.492 5.414 3.266 1 98.81 95 VAL A CA 1
ATOM 738 C C . VAL A 1 95 ? 5.117 6.535 2.299 1 98.81 95 VAL A C 1
ATOM 740 O O . VAL A 1 95 ? 5.012 7.695 2.699 1 98.81 95 VAL A O 1
ATOM 743 N N . LEU A 1 96 ? 4.848 6.184 1.011 1 98.81 96 LEU A N 1
ATOM 744 C CA . LEU A 1 96 ? 4.523 7.176 -0.009 1 98.81 96 LEU A CA 1
ATOM 745 C C . LEU A 1 96 ? 3.205 7.875 0.314 1 98.81 96 LEU A C 1
ATOM 747 O O . LEU A 1 96 ? 3.137 9.102 0.319 1 98.81 96 LEU A O 1
ATOM 751 N N . ASP A 1 97 ? 2.199 7.086 0.576 1 98.75 97 ASP A N 1
ATOM 752 C CA . ASP A 1 97 ? 0.878 7.617 0.902 1 98.75 97 ASP A CA 1
ATOM 753 C C . ASP A 1 97 ? 0.943 8.547 2.109 1 98.75 97 ASP A C 1
ATOM 755 O O . ASP A 1 97 ? 0.363 9.633 2.092 1 98.75 97 ASP A O 1
ATOM 759 N N . SER A 1 98 ? 1.635 8.148 3.15 1 98.62 98 SER A N 1
ATOM 760 C CA . SER A 1 98 ? 1.744 8.93 4.379 1 98.62 98 SER A CA 1
ATOM 761 C C . SER A 1 98 ? 2.465 10.25 4.129 1 98.62 98 SER A C 1
ATOM 763 O O . SER A 1 98 ? 2.047 11.297 4.633 1 98.62 98 SER A O 1
ATOM 765 N N . ALA A 1 99 ? 3.551 10.188 3.354 1 98.56 99 ALA A N 1
ATOM 766 C CA . ALA A 1 99 ? 4.305 11.406 3.059 1 98.56 99 ALA A CA 1
ATOM 767 C C . ALA A 1 99 ? 3.439 12.422 2.326 1 98.56 99 ALA A C 1
ATOM 769 O O . ALA A 1 99 ? 3.434 13.609 2.672 1 98.56 99 ALA A O 1
ATOM 770 N N . ILE A 1 100 ? 2.711 11.977 1.31 1 98.44 100 ILE A N 1
ATOM 771 C CA . ILE A 1 100 ? 1.832 12.867 0.561 1 98.44 100 ILE A CA 1
ATOM 772 C C . ILE A 1 100 ? 0.706 13.359 1.466 1 98.44 100 ILE A C 1
ATOM 774 O O . ILE A 1 100 ? 0.449 14.562 1.547 1 98.44 100 ILE A O 1
ATOM 778 N N . GLY A 1 101 ? 0.08 12.406 2.174 1 97.81 101 GLY A N 1
ATOM 779 C CA . GLY A 1 101 ? -1.09 12.711 2.982 1 97.81 101 GLY A CA 1
ATOM 780 C C . GLY A 1 101 ? -0.804 13.703 4.098 1 97.81 101 GLY A C 1
ATOM 781 O O . GLY A 1 101 ? -1.613 14.594 4.363 1 97.81 101 GLY A O 1
ATOM 782 N N . LEU A 1 102 ? 0.302 13.547 4.781 1 97.31 102 LEU A N 1
ATOM 783 C CA . LEU A 1 102 ? 0.635 14.438 5.891 1 97.31 102 LEU A CA 1
ATOM 784 C C . LEU A 1 102 ? 0.899 15.852 5.395 1 97.31 102 LEU A C 1
ATOM 786 O O . LEU A 1 102 ? 0.531 16.828 6.055 1 97.31 102 LEU A O 1
ATOM 790 N N . ASN A 1 103 ? 1.548 15.992 4.238 1 97.31 103 ASN A N 1
ATOM 791 C CA . ASN A 1 103 ? 1.811 17.328 3.711 1 97.31 103 ASN A CA 1
ATOM 792 C C . ASN A 1 103 ? 0.545 17.969 3.145 1 97.31 103 ASN A C 1
ATOM 794 O O . ASN A 1 103 ? 0.372 19.188 3.223 1 97.31 103 ASN A O 1
ATOM 798 N N . VAL A 1 104 ? -0.334 17.219 2.576 1 96.69 104 VAL A N 1
ATOM 799 C CA . VAL A 1 104 ? -1.652 17.688 2.172 1 96.69 104 VAL A CA 1
ATOM 800 C C . VAL A 1 104 ? -2.439 18.141 3.4 1 96.69 104 VAL A C 1
ATOM 802 O O . VAL A 1 104 ? -3.012 19.234 3.414 1 96.69 104 VAL A O 1
ATOM 805 N N . ASN A 1 105 ? -2.432 17.297 4.422 1 94.31 105 ASN A N 1
ATOM 806 C CA . ASN A 1 105 ? -3.219 17.594 5.613 1 94.31 105 ASN A CA 1
ATOM 807 C C . ASN A 1 105 ? -2.65 18.797 6.371 1 94.31 105 ASN A C 1
ATOM 809 O O . ASN A 1 105 ? -3.385 19.5 7.062 1 94.31 105 ASN A O 1
ATOM 813 N N . ARG A 1 106 ? -1.374 18.969 6.223 1 93.38 106 ARG A N 1
ATOM 814 C CA . ARG A 1 106 ? -0.797 20.188 6.793 1 93.38 106 ARG A CA 1
ATOM 815 C C . ARG A 1 106 ? -1.505 21.422 6.266 1 93.38 106 ARG A C 1
ATOM 817 O O . ARG A 1 106 ? -1.726 22.391 7.012 1 93.38 106 ARG A O 1
ATOM 824 N N . GLU A 1 107 ? -1.918 21.422 5.027 1 92.44 107 GLU A N 1
ATOM 825 C CA . GLU A 1 107 ? -2.605 22.547 4.406 1 92.44 107 GLU A CA 1
ATOM 826 C C . GLU A 1 107 ? -4.098 22.531 4.73 1 92.44 107 GLU A C 1
ATOM 828 O O . GLU A 1 107 ? -4.684 23.578 5.031 1 92.44 107 GLU A O 1
ATOM 833 N N . VAL A 1 108 ? -4.633 21.422 4.762 1 91.25 108 VAL A N 1
ATOM 834 C CA . VAL A 1 108 ? -6.078 21.266 4.875 1 91.25 108 VAL A CA 1
ATOM 835 C C . VAL A 1 108 ? -6.516 21.547 6.312 1 91.25 108 VAL A C 1
ATOM 837 O O . VAL A 1 108 ? -7.605 22.078 6.543 1 91.25 108 VAL A O 1
ATOM 840 N N . VAL A 1 109 ? -5.648 21.297 7.27 1 87.88 109 VAL A N 1
ATOM 841 C CA . VAL A 1 109 ? -5.98 21.5 8.672 1 87.88 109 VAL A CA 1
ATOM 842 C C . VAL A 1 109 ? -6.156 22.984 8.953 1 87.88 109 VAL A C 1
ATOM 844 O O . VAL A 1 109 ? -6.918 23.375 9.836 1 87.88 109 VAL A O 1
ATOM 847 N N . LYS A 1 110 ? -5.441 23.75 8.195 1 85.31 110 LYS A N 1
ATOM 848 C CA . LYS A 1 110 ? -5.578 25.203 8.328 1 85.31 110 LYS A CA 1
ATOM 849 C C . LYS A 1 110 ? -7.004 25.656 8.016 1 85.31 110 LYS A C 1
ATOM 851 O O . LYS A 1 110 ? -7.434 26.719 8.453 1 85.31 110 LYS A O 1
ATOM 856 N N . MET A 1 111 ? -7.707 24.828 7.336 1 86.44 111 MET A N 1
ATOM 857 C CA . MET A 1 111 ? -9.078 25.125 6.922 1 86.44 111 MET A CA 1
ATOM 858 C C . MET A 1 111 ? -10.078 24.438 7.844 1 86.44 111 MET A C 1
ATOM 860 O O . MET A 1 111 ? -11.281 24.438 7.566 1 86.44 111 MET A O 1
ATOM 864 N N . GLY A 1 112 ? -9.586 23.75 8.898 1 85.94 112 GLY A N 1
ATOM 865 C CA . GLY A 1 112 ? -10.469 23.031 9.812 1 85.94 112 GLY A CA 1
ATOM 866 C C . GLY A 1 112 ? -11 21.734 9.234 1 85.94 112 GLY A C 1
ATOM 867 O O . GLY A 1 112 ? -12.078 21.281 9.609 1 85.94 112 GLY A O 1
ATOM 868 N N . LYS A 1 113 ? -10.281 21.281 8.211 1 91.31 113 LYS A N 1
ATOM 869 C CA . LYS A 1 113 ? -10.711 20.078 7.512 1 91.31 113 LYS A CA 1
ATOM 870 C C . LYS A 1 113 ? -9.656 18.984 7.609 1 91.31 113 LYS A C 1
ATOM 872 O O . LYS A 1 113 ? -8.602 19.188 8.219 1 91.31 113 LYS A O 1
ATOM 877 N N . THR A 1 114 ? -10.039 17.781 7.156 1 92.19 114 THR A N 1
ATOM 878 C CA . THR A 1 114 ? -9.141 16.641 7.066 1 92.19 114 THR A CA 1
ATOM 879 C C . THR A 1 114 ? -9.234 15.984 5.691 1 92.19 114 THR A C 1
ATOM 881 O O . THR A 1 114 ? -10.312 15.922 5.102 1 92.19 114 THR A O 1
ATOM 884 N N . ALA A 1 115 ? -8.141 15.562 5.23 1 94.44 115 ALA A N 1
ATOM 885 C CA . ALA A 1 115 ? -8.094 14.867 3.947 1 94.44 115 ALA A CA 1
ATOM 886 C C . ALA A 1 115 ? -7.895 13.367 4.141 1 94.44 115 ALA A C 1
ATOM 888 O O . ALA A 1 115 ? -7.039 12.945 4.922 1 94.44 115 ALA A O 1
ATOM 889 N N . VAL A 1 116 ? -8.68 12.508 3.412 1 95.38 116 VAL A N 1
ATOM 890 C CA . VAL A 1 116 ? -8.562 11.055 3.428 1 95.38 116 VAL A CA 1
ATOM 891 C C . VAL A 1 116 ? -8.289 10.547 2.016 1 95.38 116 VAL A C 1
ATOM 893 O O . VAL A 1 116 ? -8.836 11.062 1.041 1 95.38 116 VAL A O 1
ATOM 896 N N . THR A 1 117 ? -7.418 9.594 1.898 1 97.31 117 THR A N 1
ATOM 897 C CA . THR A 1 117 ? -6.977 9.125 0.59 1 97.31 117 THR A CA 1
ATOM 898 C C . THR A 1 117 ? -8.133 8.484 -0.174 1 97.31 117 THR A C 1
ATOM 900 O O . THR A 1 117 ? -8.828 7.613 0.353 1 97.31 117 THR A O 1
ATOM 903 N N . ALA A 1 118 ? -8.336 8.938 -1.377 1 98.12 118 ALA A N 1
ATOM 904 C CA . ALA A 1 118 ? -9.344 8.391 -2.281 1 98.12 118 ALA A CA 1
ATOM 905 C C . ALA A 1 118 ? -8.703 7.488 -3.33 1 98.12 118 ALA A C 1
ATOM 907 O O . ALA A 1 118 ? -9.297 6.496 -3.756 1 98.12 118 ALA A O 1
ATOM 908 N N . GLN A 1 119 ? -7.547 7.902 -3.746 1 98.56 119 GLN A N 1
ATOM 909 C CA . GLN A 1 119 ? -6.848 7.176 -4.801 1 98.56 119 GLN A CA 1
ATOM 910 C C . GLN A 1 119 ? -5.336 7.324 -4.66 1 98.56 119 GLN A C 1
ATOM 912 O O . GLN A 1 119 ? -4.836 8.414 -4.363 1 98.56 119 GLN A O 1
ATOM 917 N N . LEU A 1 120 ? -4.625 6.293 -4.871 1 98.69 120 LEU A N 1
ATOM 918 C CA . LEU A 1 120 ? -3.166 6.27 -4.875 1 98.69 120 LEU A CA 1
ATOM 919 C C . LEU A 1 120 ? -2.635 5.59 -6.133 1 98.69 120 LEU A C 1
ATOM 921 O O . LEU A 1 120 ? -3.07 4.488 -6.477 1 98.69 120 LEU A O 1
ATOM 925 N N . ASN A 1 121 ? -1.809 6.262 -6.797 1 98.75 121 ASN A N 1
ATOM 926 C CA . ASN A 1 121 ? -1.054 5.727 -7.926 1 98.75 121 ASN A CA 1
ATOM 927 C C . ASN A 1 121 ? 0.444 5.695 -7.633 1 98.75 121 ASN A C 1
ATOM 929 O O . ASN A 1 121 ? 1.064 6.742 -7.434 1 98.75 121 ASN A O 1
ATOM 933 N N . ILE A 1 122 ? 1.017 4.508 -7.613 1 98.81 122 ILE A N 1
ATOM 934 C CA . ILE A 1 122 ? 2.418 4.391 -7.227 1 98.81 122 ILE A CA 1
ATOM 935 C C . ILE A 1 122 ? 3.182 3.6 -8.281 1 98.81 122 ILE A C 1
ATOM 937 O O . ILE A 1 122 ? 2.693 2.58 -8.773 1 98.81 122 ILE A O 1
ATOM 941 N N . HIS A 1 123 ? 4.336 4.09 -8.641 1 98.75 123 HIS A N 1
ATOM 942 C CA . HIS A 1 123 ? 5.312 3.408 -9.484 1 98.75 123 HIS A CA 1
ATOM 943 C C . HIS A 1 123 ? 6.48 2.881 -8.664 1 98.75 123 HIS A C 1
ATOM 945 O O . HIS A 1 123 ? 7.141 3.645 -7.953 1 98.75 123 HIS A O 1
ATOM 951 N N . TYR A 1 124 ? 6.668 1.615 -8.773 1 98.5 124 TYR A N 1
ATOM 952 C CA . TYR A 1 124 ? 7.805 0.982 -8.117 1 98.5 124 TYR A CA 1
ATOM 953 C C . TYR A 1 124 ? 9.008 0.928 -9.055 1 98.5 124 TYR A C 1
ATOM 955 O O . TYR A 1 124 ? 8.969 0.276 -10.094 1 98.5 124 TYR A O 1
ATOM 963 N N . ILE A 1 125 ? 10.109 1.522 -8.641 1 97.81 125 ILE A N 1
ATOM 964 C CA . ILE A 1 125 ? 11.203 1.793 -9.57 1 97.81 125 ILE A CA 1
ATOM 965 C C . ILE A 1 125 ? 12.414 0.94 -9.203 1 97.81 125 ILE A C 1
ATOM 967 O O . ILE A 1 125 ? 13.008 0.294 -10.062 1 97.81 125 ILE A O 1
ATOM 971 N N . ARG A 1 126 ? 12.797 0.932 -7.891 1 97.06 126 ARG A N 1
ATOM 972 C CA . ARG A 1 126 ? 13.953 0.171 -7.426 1 97.06 126 ARG A CA 1
ATOM 973 C C . ARG A 1 126 ? 13.602 -0.668 -6.203 1 97.06 126 ARG A C 1
ATOM 975 O O . ARG A 1 126 ? 12.945 -0.183 -5.281 1 97.06 126 ARG A O 1
ATOM 982 N N . PRO A 1 127 ? 14.047 -1.925 -6.215 1 96.06 127 PRO A N 1
ATOM 983 C CA . PRO A 1 127 ? 13.852 -2.723 -5 1 96.06 127 PRO A CA 1
ATOM 984 C C . PRO A 1 127 ? 14.734 -2.254 -3.842 1 96.06 127 PRO A C 1
ATOM 986 O O . PRO A 1 127 ? 15.781 -1.64 -4.066 1 96.06 127 PRO A O 1
ATOM 989 N N . VAL A 1 128 ? 14.234 -2.484 -2.621 1 96.88 128 VAL A N 1
ATOM 990 C CA . VAL A 1 128 ? 14.992 -2.197 -1.409 1 96.88 128 VAL A CA 1
ATOM 991 C C . VAL A 1 128 ? 15.016 -3.432 -0.513 1 96.88 128 VAL A C 1
ATOM 993 O O . VAL A 1 128 ? 13.992 -4.082 -0.304 1 96.88 128 VAL A O 1
ATOM 996 N N . THR A 1 129 ? 16.188 -3.777 -0.007 1 95.31 129 THR A N 1
ATOM 997 C CA . THR A 1 129 ? 16.312 -4.973 0.817 1 95.31 129 THR A CA 1
ATOM 998 C C . THR A 1 129 ? 16.812 -4.617 2.215 1 95.31 129 THR A C 1
ATOM 1000 O O . THR A 1 129 ? 16.734 -5.43 3.137 1 95.31 129 THR A O 1
ATOM 1003 N N . GLU A 1 130 ? 17.406 -3.43 2.32 1 96.62 130 GLU A N 1
ATOM 1004 C CA . GLU A 1 130 ? 17.969 -3.002 3.596 1 96.62 130 GLU A CA 1
ATOM 1005 C C . GLU A 1 130 ? 18.125 -1.484 3.652 1 96.62 130 GLU A C 1
ATOM 1007 O O . GLU A 1 130 ? 17.859 -0.793 2.664 1 96.62 130 GLU A O 1
ATOM 1012 N N . GLY A 1 131 ? 18.453 -1.006 4.859 1 97.69 131 GLY A N 1
ATOM 1013 C CA . GLY A 1 131 ? 18.656 0.422 5.043 1 97.69 131 GLY A CA 1
ATOM 1014 C C . GLY A 1 131 ? 17.375 1.18 5.332 1 97.69 131 GLY A C 1
ATOM 1015 O O . GLY A 1 131 ? 16.375 0.583 5.723 1 97.69 131 GLY A O 1
ATOM 1016 N N . LYS A 1 132 ? 17.5 2.494 5.16 1 98.31 132 LYS A N 1
ATOM 1017 C CA . LYS A 1 132 ? 16.391 3.389 5.441 1 98.31 132 LYS A CA 1
ATOM 1018 C C . LYS A 1 132 ? 15.773 3.926 4.148 1 98.31 132 LYS A C 1
ATOM 1020 O O . LYS A 1 132 ? 16.5 4.227 3.193 1 98.31 132 LYS A O 1
ATOM 1025 N N . ILE A 1 133 ? 14.445 3.998 4.168 1 98.62 133 ILE A N 1
ATOM 1026 C CA . ILE A 1 133 ? 13.789 4.727 3.092 1 98.62 133 ILE A CA 1
ATOM 1027 C C . ILE A 1 133 ? 13.086 5.961 3.658 1 98.62 133 ILE A C 1
ATOM 1029 O O . ILE A 1 133 ? 12.68 5.973 4.824 1 98.62 133 ILE A O 1
ATOM 1033 N N . VAL A 1 134 ? 13.031 6.98 2.789 1 98.81 134 VAL A N 1
ATOM 1034 C CA . VAL A 1 134 ? 12.43 8.25 3.176 1 98.81 134 VAL A CA 1
ATOM 1035 C C . VAL A 1 134 ? 11.383 8.664 2.141 1 98.81 134 VAL A C 1
ATOM 1037 O O . VAL A 1 134 ? 11.68 8.719 0.944 1 98.81 134 VAL A O 1
ATOM 1040 N N . GLY A 1 135 ? 10.18 8.883 2.623 1 98.81 135 GLY A N 1
ATOM 1041 C CA . GLY A 1 135 ? 9.125 9.438 1.796 1 98.81 135 GLY A CA 1
ATOM 1042 C C . GLY A 1 135 ? 9.008 10.945 1.902 1 98.81 135 GLY A C 1
ATOM 1043 O O . GLY A 1 135 ? 9.062 11.508 3.002 1 98.81 135 GLY A O 1
ATOM 1044 N N . VAL A 1 136 ? 8.859 11.531 0.765 1 98.38 136 VAL A N 1
ATOM 1045 C CA . VAL A 1 136 ? 8.578 12.961 0.696 1 98.38 136 VAL A CA 1
ATOM 1046 C C . VAL A 1 136 ? 7.344 13.203 -0.168 1 98.38 136 VAL A C 1
ATOM 1048 O O . VAL A 1 136 ? 7.035 12.406 -1.057 1 98.38 136 VAL A O 1
ATOM 1051 N N . GLY A 1 137 ? 6.602 14.227 0.134 1 98.31 137 GLY A N 1
ATOM 1052 C CA . GLY A 1 137 ? 5.406 14.562 -0.625 1 98.31 137 GLY A CA 1
ATOM 1053 C C . GLY A 1 137 ? 5.102 16.047 -0.631 1 98.31 137 GLY A C 1
ATOM 1054 O O . GLY A 1 137 ? 5.668 16.812 0.16 1 98.31 137 GLY A O 1
ATOM 1055 N N . MET A 1 138 ? 4.285 16.375 -1.564 1 97.19 138 MET A N 1
ATOM 1056 C CA . MET A 1 138 ? 3.846 17.766 -1.666 1 97.19 138 MET A CA 1
ATOM 1057 C C . MET A 1 138 ? 2.455 17.859 -2.285 1 97.19 138 MET A C 1
ATOM 1059 O O . MET A 1 138 ? 2.113 17.062 -3.17 1 97.19 138 MET A O 1
ATOM 1063 N N . PRO A 1 139 ? 1.751 18.875 -1.863 1 97.31 139 PRO A N 1
ATOM 1064 C CA . PRO A 1 139 ? 0.495 19.125 -2.572 1 97.31 139 PRO A CA 1
ATOM 1065 C C . PRO A 1 139 ? 0.711 19.688 -3.979 1 97.31 139 PRO A C 1
ATOM 1067 O O . PRO A 1 139 ? 1.561 20.562 -4.18 1 97.31 139 PRO A O 1
ATOM 1070 N N . MET A 1 140 ? 0.019 19.125 -4.879 1 97.25 140 MET A N 1
ATOM 1071 C CA . MET A 1 140 ? 0.008 19.656 -6.234 1 97.25 140 MET A CA 1
ATOM 1072 C C . MET A 1 140 ? -1.145 20.641 -6.422 1 97.25 140 MET A C 1
ATOM 1074 O O . MET A 1 140 ? -1.019 21.625 -7.156 1 97.25 140 MET A O 1
ATOM 1078 N N . HIS A 1 141 ? -2.232 20.359 -5.762 1 96 141 HIS A N 1
ATOM 1079 C CA . HIS A 1 141 ? -3.459 21.141 -5.812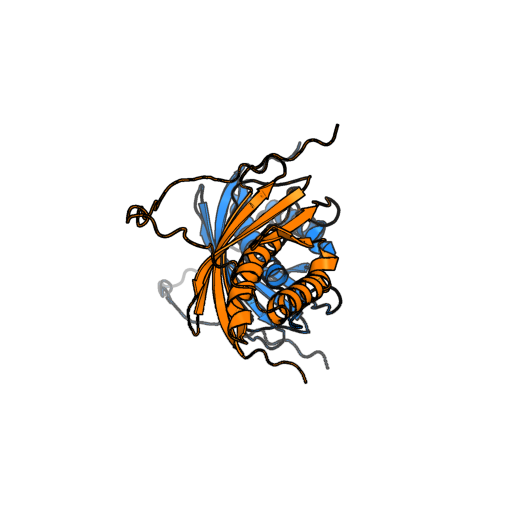 1 96 141 HIS A CA 1
ATOM 1080 C C . HIS A 1 141 ? -4.277 20.969 -4.535 1 96 141 HIS A C 1
ATOM 1082 O O . HIS A 1 141 ? -4.402 19.859 -4.02 1 96 141 HIS A O 1
ATOM 1088 N N . ILE A 1 142 ? -4.738 22.062 -4.031 1 95.94 142 ILE A N 1
ATOM 1089 C CA . ILE A 1 142 ? -5.629 22.047 -2.875 1 95.94 142 ILE A CA 1
ATOM 1090 C C . ILE A 1 142 ? -6.992 22.609 -3.268 1 95.94 142 ILE A C 1
ATOM 1092 O O . ILE A 1 142 ? -7.129 23.812 -3.479 1 95.94 142 ILE A O 1
ATOM 1096 N N . GLY A 1 143 ? -7.965 21.75 -3.365 1 94.38 143 GLY A N 1
ATOM 1097 C CA . GLY A 1 143 ? -9.328 22.188 -3.635 1 94.38 143 GLY A CA 1
ATOM 1098 C C . GLY A 1 143 ? -10.195 22.234 -2.393 1 94.38 143 GLY A C 1
ATOM 1099 O O . GLY A 1 143 ? -9.703 22.031 -1.277 1 94.38 143 GLY A O 1
ATOM 1100 N N . SER A 1 144 ? -11.508 22.516 -2.584 1 92.94 144 SER A N 1
ATOM 1101 C CA . SER A 1 144 ? -12.422 22.578 -1.452 1 92.94 144 SER A CA 1
ATOM 1102 C C . SER A 1 144 ? -12.945 21.188 -1.082 1 92.94 144 SER A C 1
ATOM 1104 O O . SER A 1 144 ? -13.289 20.938 0.074 1 92.94 144 SER A O 1
ATOM 1106 N N . LYS A 1 145 ? -12.945 20.328 -2.076 1 95.44 145 LYS A N 1
ATOM 1107 C CA . LYS A 1 145 ? -13.5 19 -1.829 1 95.44 145 LYS A CA 1
ATOM 1108 C C . LYS A 1 145 ? -12.477 17.906 -2.133 1 95.44 145 LYS A C 1
ATOM 1110 O O . LYS A 1 145 ? -12.531 16.812 -1.562 1 95.44 145 LYS A O 1
ATOM 1115 N N . VAL A 1 146 ? -11.625 18.266 -3.111 1 97.06 146 VAL A N 1
ATOM 1116 C CA . VAL A 1 146 ? -10.633 17.297 -3.553 1 97.06 146 VAL A CA 1
ATOM 1117 C C . VAL A 1 146 ? -9.258 17.953 -3.604 1 97.06 146 VAL A C 1
ATOM 1119 O O . VAL A 1 146 ? -9.125 19.109 -3.996 1 97.06 146 VAL A O 1
ATOM 1122 N N . THR A 1 147 ? -8.25 17.203 -3.236 1 97.69 147 THR A N 1
ATOM 1123 C CA . THR A 1 147 ? -6.867 17.641 -3.334 1 97.69 147 THR A CA 1
ATOM 1124 C C . THR A 1 147 ? -5.988 16.547 -3.93 1 97.69 147 THR A C 1
ATOM 1126 O O . THR A 1 147 ? -6.266 15.359 -3.754 1 97.69 147 THR A O 1
ATOM 1129 N N . VAL A 1 148 ? -4.969 16.953 -4.637 1 98.19 148 VAL A N 1
ATOM 1130 C CA . VAL A 1 148 ? -4.027 16.047 -5.27 1 98.19 148 VAL A CA 1
ATOM 1131 C C . VAL A 1 148 ? -2.605 16.359 -4.801 1 98.19 148 VAL A C 1
ATOM 1133 O O . VAL A 1 148 ? -2.232 17.516 -4.68 1 98.19 148 VAL A O 1
ATOM 1136 N N . GLY A 1 149 ? -1.872 15.305 -4.523 1 98.56 149 GLY A N 1
ATOM 1137 C CA . GLY A 1 149 ? -0.468 15.469 -4.176 1 98.56 149 GLY A CA 1
ATOM 1138 C C . GLY A 1 149 ? 0.445 14.531 -4.945 1 98.56 149 GLY A C 1
ATOM 1139 O O . GLY A 1 149 ? -0.023 13.594 -5.598 1 98.56 149 GLY A O 1
ATOM 1140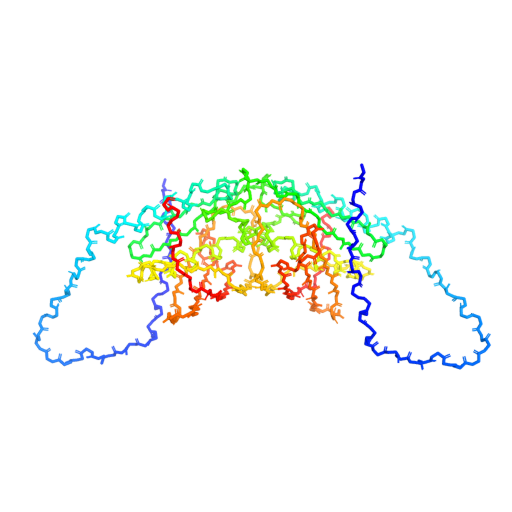 N N . TYR A 1 150 ? 1.706 14.875 -4.871 1 98.69 150 TYR A N 1
ATOM 1141 C CA . TYR A 1 150 ? 2.787 14.086 -5.445 1 98.69 150 TYR A CA 1
ATOM 1142 C C . TYR A 1 150 ? 3.799 13.688 -4.375 1 98.69 150 TYR A C 1
ATOM 1144 O O . TYR A 1 150 ? 3.984 14.398 -3.389 1 98.69 150 TYR A O 1
ATOM 1152 N N . GLY A 1 151 ? 4.43 12.461 -4.562 1 98.81 151 GLY A N 1
ATOM 1153 C CA . GLY A 1 151 ? 5.465 12.055 -3.623 1 98.81 151 GLY A CA 1
ATOM 1154 C C . GLY A 1 151 ? 6.504 11.133 -4.238 1 98.81 151 GLY A C 1
ATOM 1155 O O . GLY A 1 151 ? 6.309 10.625 -5.344 1 98.81 151 GLY A O 1
ATOM 1156 N N . GLU A 1 152 ? 7.57 11.031 -3.467 1 98.88 152 GLU A N 1
ATOM 1157 C CA . GLU A 1 152 ? 8.68 10.141 -3.779 1 98.88 152 GLU A CA 1
ATOM 1158 C C . GLU A 1 152 ? 9.156 9.398 -2.535 1 98.88 152 GLU A C 1
ATOM 1160 O O . GLU A 1 152 ? 9.031 9.906 -1.418 1 98.88 152 GLU A O 1
ATOM 1165 N N . VAL A 1 153 ? 9.641 8.18 -2.787 1 98.88 153 VAL A N 1
ATOM 1166 C CA . VAL A 1 153 ? 10.383 7.43 -1.781 1 98.88 153 VAL A CA 1
ATOM 1167 C C . VAL A 1 153 ? 11.812 7.203 -2.264 1 98.88 153 VAL A C 1
ATOM 1169 O O . VAL A 1 153 ? 12.031 6.766 -3.395 1 98.88 153 VAL A O 1
ATOM 1172 N N . ARG A 1 154 ? 12.742 7.516 -1.356 1 98.75 154 ARG A N 1
ATOM 1173 C CA . ARG A 1 154 ? 14.156 7.336 -1.693 1 98.75 154 ARG A CA 1
ATOM 1174 C C . ARG A 1 154 ? 14.875 6.512 -0.629 1 98.75 154 ARG A C 1
ATOM 1176 O O . ARG A 1 154 ? 14.477 6.512 0.537 1 98.75 154 ARG A O 1
ATOM 1183 N N . ASN A 1 155 ? 15.977 5.793 -1.071 1 98 155 ASN A N 1
ATOM 1184 C CA . ASN A 1 155 ? 16.797 5.066 -0.101 1 98 155 ASN A CA 1
ATOM 1185 C C . ASN A 1 155 ? 17.906 5.938 0.458 1 98 155 ASN A C 1
ATOM 1187 O O . ASN A 1 155 ? 17.969 7.141 0.185 1 98 155 ASN A O 1
ATOM 1191 N N . GLU A 1 156 ? 18.734 5.379 1.24 1 95.19 156 GLU A N 1
ATOM 1192 C CA . GLU A 1 156 ? 19.766 6.113 1.955 1 95.19 156 GLU A CA 1
ATOM 1193 C C . GLU A 1 156 ? 20.797 6.711 0.989 1 95.19 156 GLU A C 1
ATOM 1195 O O . GLU A 1 156 ? 21.438 7.719 1.299 1 95.19 156 GLU A O 1
ATOM 1200 N N . GLU A 1 157 ? 20.906 6.129 -0.143 1 95.25 157 GLU A N 1
ATOM 1201 C CA . GLU A 1 157 ? 21.844 6.602 -1.153 1 95.25 157 GLU A CA 1
ATOM 1202 C C . GLU A 1 157 ? 21.219 7.691 -2.02 1 95.25 157 GLU A C 1
ATOM 1204 O O . GLU A 1 157 ? 21.875 8.227 -2.92 1 95.25 157 GLU A O 1
ATOM 1209 N N . GLY A 1 158 ? 20.031 8.016 -1.784 1 96 158 GLY A N 1
ATOM 1210 C CA . GLY A 1 158 ? 19.344 9.062 -2.529 1 96 158 GLY A CA 1
ATOM 1211 C C . GLY A 1 158 ? 18.703 8.555 -3.811 1 96 158 GLY A C 1
ATOM 1212 O O . GLY A 1 158 ? 18.172 9.344 -4.602 1 96 158 GLY A O 1
ATOM 1213 N N . GLU A 1 159 ? 18.719 7.215 -4.008 1 97.56 159 GLU A N 1
ATOM 1214 C CA . GLU A 1 159 ? 18.125 6.641 -5.211 1 97.56 159 GLU A CA 1
ATOM 1215 C C . GLU A 1 159 ? 16.609 6.551 -5.086 1 97.56 159 GLU A C 1
ATOM 1217 O O . GLU A 1 159 ? 16.078 6.246 -4.016 1 97.56 159 GLU A O 1
ATOM 1222 N N . LEU A 1 160 ? 15.953 6.848 -6.227 1 98.62 160 LEU A N 1
ATOM 1223 C CA . LEU A 1 160 ? 14.5 6.801 -6.277 1 98.62 160 LEU A CA 1
ATOM 1224 C C . LEU A 1 160 ? 13.992 5.363 -6.184 1 98.62 160 LEU A C 1
ATOM 1226 O O . LEU A 1 160 ? 14.336 4.527 -7.027 1 98.62 160 LEU A O 1
ATOM 1230 N N . VAL A 1 161 ? 13.211 5.051 -5.203 1 98.75 161 VAL A N 1
ATOM 1231 C CA . VAL A 1 161 ? 12.641 3.727 -4.957 1 98.75 161 VAL A CA 1
ATOM 1232 C C . VAL A 1 161 ? 11.227 3.654 -5.535 1 98.75 161 VAL A C 1
ATOM 1234 O O . VAL A 1 161 ? 10.844 2.639 -6.117 1 98.75 161 VAL A O 1
ATOM 1237 N N . ALA A 1 162 ? 10.445 4.727 -5.387 1 98.88 162 ALA A N 1
ATOM 1238 C CA . ALA A 1 162 ? 9.07 4.805 -5.871 1 98.88 162 ALA A CA 1
ATOM 1239 C C . ALA A 1 162 ? 8.609 6.254 -6.004 1 98.88 162 ALA A C 1
ATOM 1241 O O . ALA A 1 162 ? 9.195 7.152 -5.391 1 98.88 162 ALA A O 1
ATOM 1242 N N . ALA A 1 163 ? 7.602 6.453 -6.801 1 98.88 163 ALA A N 1
ATOM 1243 C CA . ALA A 1 163 ? 6.961 7.754 -6.973 1 98.88 163 ALA A CA 1
ATOM 1244 C C . ALA A 1 163 ? 5.488 7.602 -7.336 1 98.88 163 ALA A C 1
ATOM 1246 O O . ALA A 1 163 ? 5.066 6.547 -7.812 1 98.88 163 ALA A O 1
ATOM 1247 N N . GLY A 1 164 ? 4.703 8.656 -7.047 1 98.69 164 GLY A N 1
ATOM 1248 C CA . GLY A 1 164 ? 3.293 8.555 -7.391 1 98.69 164 GLY A CA 1
ATOM 1249 C C . GLY A 1 164 ? 2.486 9.766 -6.977 1 98.69 164 GLY A C 1
ATOM 1250 O O . GLY A 1 164 ? 3.047 10.773 -6.535 1 98.69 164 GLY A O 1
ATOM 1251 N N . THR A 1 165 ? 1.18 9.625 -7.234 1 98.81 165 THR A N 1
ATOM 1252 C CA . THR A 1 165 ? 0.218 10.664 -6.879 1 98.81 165 THR A CA 1
ATOM 1253 C C . THR A 1 165 ? -0.907 10.086 -6.023 1 98.81 165 THR A C 1
ATOM 1255 O O . THR A 1 165 ? -1.181 8.883 -6.074 1 98.81 165 THR A O 1
ATOM 1258 N N . ALA A 1 166 ? -1.42 10.93 -5.266 1 98.81 166 ALA A N 1
ATOM 1259 C CA . ALA A 1 166 ? -2.596 10.562 -4.48 1 98.81 166 ALA A CA 1
ATOM 1260 C C . ALA A 1 166 ? -3.668 11.648 -4.555 1 98.81 166 ALA A C 1
ATOM 1262 O O . ALA A 1 166 ? -3.355 12.836 -4.562 1 98.81 166 ALA A O 1
ATOM 1263 N N . THR A 1 167 ? -4.855 11.195 -4.652 1 98.69 167 THR A N 1
ATOM 1264 C CA . THR A 1 167 ? -6.031 12.047 -4.562 1 98.69 167 THR A CA 1
ATOM 1265 C C . THR A 1 167 ? -6.738 11.859 -3.221 1 98.69 167 THR A C 1
ATOM 1267 O O . THR A 1 167 ? -6.887 10.734 -2.748 1 98.69 167 THR A O 1
ATOM 1270 N N . PHE A 1 168 ? -7.172 12.93 -2.635 1 97.94 168 PHE A N 1
ATOM 1271 C CA . PHE A 1 168 ? -7.797 12.898 -1.318 1 97.94 168 PHE A CA 1
ATOM 1272 C C . PHE A 1 168 ? -9.164 13.578 -1.351 1 97.94 168 PHE A C 1
ATOM 1274 O O . PHE A 1 168 ? -9.336 14.594 -2.027 1 97.94 168 PHE A O 1
ATOM 1281 N N . TYR A 1 169 ? -10.086 13.055 -0.556 1 96.75 169 TYR A N 1
ATOM 1282 C CA . TYR A 1 169 ? -11.305 13.773 -0.225 1 96.75 169 TYR A CA 1
ATOM 1283 C C . TYR A 1 169 ? -11.102 14.664 0.997 1 96.75 169 TYR A C 1
ATOM 1285 O O . TYR A 1 169 ? -10.477 14.25 1.977 1 96.75 169 TYR A O 1
ATOM 1293 N N . ILE A 1 170 ? -11.609 15.812 0.931 1 95.38 170 ILE A N 1
ATOM 1294 C CA . ILE A 1 170 ? -11.602 16.719 2.072 1 95.38 170 ILE A CA 1
ATOM 1295 C C . ILE A 1 170 ? -12.914 16.594 2.842 1 95.38 170 ILE A C 1
ATOM 1297 O O . ILE A 1 170 ? -13.992 16.781 2.275 1 95.38 170 ILE A O 1
ATOM 1301 N N . ILE A 1 171 ? -12.758 16.266 4.105 1 91.88 171 ILE A N 1
ATOM 1302 C CA . ILE A 1 171 ? -13.953 16.094 4.922 1 91.88 171 ILE A CA 1
ATOM 1303 C C . ILE A 1 171 ? -13.859 16.953 6.176 1 91.88 171 ILE A C 1
ATOM 1305 O O . ILE A 1 171 ? -12.781 17.453 6.508 1 91.88 171 ILE A O 1
ATOM 1309 N N . ASP A 1 172 ? -15.031 17.156 6.793 1 86.31 172 ASP A N 1
ATOM 1310 C CA . ASP A 1 172 ? -15.031 17.891 8.047 1 86.31 172 ASP A CA 1
ATOM 1311 C C . ASP A 1 172 ? -14.344 17.109 9.156 1 86.31 172 ASP A C 1
ATOM 1313 O O . ASP A 1 172 ? -14.461 15.883 9.219 1 86.31 172 ASP A O 1
ATOM 1317 N N . ARG A 1 173 ? -13.5 17.688 9.812 1 73.81 173 ARG A N 1
ATOM 1318 C CA . ARG A 1 173 ? -12.805 17.047 10.922 1 73.81 173 ARG A CA 1
ATOM 1319 C C . ARG A 1 173 ? -13.781 16.656 12.023 1 73.81 173 ARG A C 1
ATOM 1321 O O . ARG A 1 173 ? -14.578 17.484 12.477 1 73.81 173 ARG A O 1
ATOM 1328 N N . ARG A 1 174 ? -14.414 15.422 11.969 1 57.09 174 ARG A N 1
ATOM 1329 C CA . ARG A 1 174 ? -15.312 15.078 13.07 1 57.09 174 ARG A CA 1
ATOM 1330 C C . ARG A 1 174 ? -14.555 15.023 14.391 1 57.09 174 ARG A C 1
ATOM 1332 O O . ARG A 1 174 ? -13.57 14.297 14.523 1 57.09 174 ARG A O 1
ATOM 1339 N N . PHE A 1 175 ? -14.125 16.125 14.891 1 44.75 175 PHE A N 1
ATOM 1340 C CA . PHE A 1 175 ? -13.555 16.016 16.219 1 44.75 175 PHE A CA 1
ATOM 1341 C C . PHE A 1 175 ? -14.445 15.188 17.141 1 44.75 175 PHE A C 1
ATOM 1343 O O . PHE A 1 175 ? -15.672 15.312 17.094 1 44.75 175 PHE A O 1
ATOM 1350 N N . ARG A 1 176 ? -14.148 13.859 17.25 1 38.28 176 ARG A N 1
ATOM 1351 C CA . ARG A 1 176 ? -14.867 13.211 18.344 1 38.28 176 ARG A CA 1
ATOM 1352 C C . ARG A 1 176 ? -14.844 14.07 19.609 1 38.28 176 ARG A C 1
ATOM 1354 O O . ARG A 1 176 ? -13.781 14.422 20.109 1 38.28 176 ARG A O 1
ATOM 1361 N N . ASP A 1 177 ? -15.758 15.07 19.641 1 35.19 177 ASP A N 1
ATOM 1362 C CA . ASP A 1 177 ? -16.094 15.414 21.031 1 35.19 177 ASP A CA 1
ATOM 1363 C C . ASP A 1 177 ? -16.344 14.164 21.859 1 35.19 177 ASP A C 1
ATOM 1365 O O . ASP A 1 177 ? -16.875 13.172 21.359 1 35.19 177 ASP A O 1
ATOM 1369 N N . MET B 1 1 ? -24.031 -21.094 14.656 1 23.72 1 MET B N 1
ATOM 1370 C CA . MET B 1 1 ? -24.703 -20.891 13.375 1 23.72 1 MET B CA 1
ATOM 1371 C C . MET B 1 1 ? -23.828 -20.094 12.406 1 23.72 1 MET B C 1
ATOM 1373 O O . MET B 1 1 ? -23.5 -18.938 12.672 1 23.72 1 MET B O 1
ATOM 1377 N N . THR B 1 2 ? -22.875 -20.797 11.664 1 23.66 2 THR B N 1
ATOM 1378 C CA . THR B 1 2 ? -21.688 -20.484 10.875 1 23.66 2 THR B CA 1
ATOM 1379 C C . THR B 1 2 ? -22.062 -19.656 9.648 1 23.66 2 THR B C 1
ATOM 1381 O O . THR B 1 2 ? -22.797 -20.125 8.781 1 23.66 2 THR B O 1
ATOM 1384 N N . ARG B 1 3 ? -22.375 -18.359 9.805 1 25.83 3 ARG B N 1
ATOM 1385 C CA . ARG B 1 3 ? -22.875 -17.484 8.742 1 25.83 3 ARG B CA 1
ATOM 1386 C C . ARG B 1 3 ? -21.953 -17.547 7.527 1 25.83 3 ARG B C 1
ATOM 1388 O O . ARG B 1 3 ? -20.766 -17.219 7.621 1 25.83 3 ARG B O 1
ATOM 1395 N N . ALA B 1 4 ? -22.188 -18.516 6.586 1 27.19 4 ALA B N 1
ATOM 1396 C CA . ALA B 1 4 ? -21.609 -18.641 5.25 1 27.19 4 ALA B CA 1
ATOM 1397 C C . ALA B 1 4 ? -21.609 -17.297 4.523 1 27.19 4 ALA B C 1
ATOM 1399 O O . ALA B 1 4 ? -22.656 -16.641 4.418 1 27.19 4 ALA B O 1
ATOM 1400 N N . CYS B 1 5 ? -20.594 -16.516 4.656 1 27.12 5 CYS B N 1
ATOM 1401 C CA . CYS B 1 5 ? -20.375 -15.305 3.877 1 27.12 5 CYS B CA 1
ATOM 1402 C C . CYS B 1 5 ? -20.672 -15.539 2.402 1 27.12 5 CYS B C 1
ATOM 1404 O O . CYS B 1 5 ? -20.016 -16.344 1.745 1 27.12 5 CYS B O 1
ATOM 1406 N N . ASN B 1 6 ? -21.969 -15.57 1.995 1 24.41 6 ASN B N 1
ATOM 1407 C CA . ASN B 1 6 ? -22.391 -15.57 0.601 1 24.41 6 ASN B CA 1
ATOM 1408 C C . ASN B 1 6 ? -21.594 -14.578 -0.237 1 24.41 6 ASN B C 1
ATOM 1410 O O . ASN B 1 6 ? -21.75 -13.367 -0.091 1 24.41 6 ASN B O 1
ATOM 1414 N N . LEU B 1 7 ? -20.359 -14.828 -0.392 1 26.08 7 LEU B N 1
ATOM 1415 C CA . LEU B 1 7 ? -19.625 -14.094 -1.415 1 26.08 7 LEU B CA 1
ATOM 1416 C C . LEU B 1 7 ? -20.422 -14.023 -2.715 1 26.08 7 LEU B C 1
ATOM 1418 O O . LEU B 1 7 ? -20.766 -15.062 -3.287 1 26.08 7 LEU B O 1
ATOM 1422 N N . TYR B 1 8 ? -21.281 -13.164 -2.885 1 27.02 8 TYR B N 1
ATOM 1423 C CA . TYR B 1 8 ? -21.906 -12.812 -4.156 1 27.02 8 TYR B CA 1
ATOM 1424 C C . TYR B 1 8 ? -20.891 -12.898 -5.297 1 27.02 8 TYR B C 1
ATOM 1426 O O . TYR B 1 8 ? -19.875 -12.203 -5.289 1 27.02 8 TYR B O 1
ATOM 1434 N N . VAL B 1 9 ? -20.641 -14.078 -5.836 1 25.62 9 VAL B N 1
ATOM 1435 C CA . VAL B 1 9 ? -20.031 -14.289 -7.145 1 25.62 9 VAL B CA 1
ATOM 1436 C C . VAL B 1 9 ? -20.672 -13.352 -8.172 1 25.62 9 VAL B C 1
ATOM 1438 O O . VAL B 1 9 ? -21.891 -13.359 -8.352 1 25.62 9 VAL B O 1
ATOM 1441 N N . PHE B 1 10 ? -20.188 -12.211 -8.352 1 24.31 10 PHE B N 1
ATOM 1442 C CA . PHE B 1 10 ? -20.531 -11.359 -9.492 1 24.31 10 PHE B CA 1
ATOM 1443 C C . PHE B 1 10 ? -20.625 -12.18 -10.773 1 24.31 10 PHE B C 1
ATOM 1445 O O . PHE B 1 10 ? -19.609 -12.625 -11.312 1 24.31 10 PHE B O 1
ATOM 1452 N N . LYS B 1 11 ? -21.688 -12.953 -10.969 1 26.52 11 LYS B N 1
ATOM 1453 C CA . LYS B 1 11 ? -22.125 -13.508 -12.25 1 26.52 11 LYS B CA 1
ATOM 1454 C C . LYS B 1 11 ? -22.312 -12.414 -13.289 1 26.52 11 LYS B C 1
ATOM 1456 O O . LYS B 1 11 ? -23.438 -12.031 -13.609 1 26.52 11 LYS B O 1
ATOM 1461 N N . ASN B 1 12 ? -21.766 -11.242 -13.281 1 25.77 12 ASN B N 1
ATOM 1462 C CA . ASN B 1 12 ? -22.141 -10.469 -14.461 1 25.77 12 ASN B CA 1
ATOM 1463 C C . ASN B 1 12 ? -21.797 -11.211 -15.75 1 25.77 12 ASN B C 1
ATOM 1465 O O . ASN B 1 12 ? -20.688 -11.734 -15.891 1 25.77 12 ASN B O 1
ATOM 1469 N N . LYS B 1 13 ? -22.828 -11.633 -16.641 1 28.64 13 LYS B N 1
ATOM 1470 C CA . LYS B 1 13 ? -22.969 -12.086 -18.031 1 28.64 13 LYS B CA 1
ATOM 1471 C C . LYS B 1 13 ? -22.172 -11.195 -18.969 1 28.64 13 LYS B C 1
ATOM 1473 O O . LYS B 1 13 ? -22.75 -10.406 -19.734 1 28.64 13 LYS B O 1
ATOM 1478 N N . TYR B 1 14 ? -21.453 -10.289 -18.859 1 26.33 14 TYR B N 1
ATOM 1479 C CA . TYR B 1 14 ? -21.125 -9.648 -20.125 1 26.33 14 TYR B CA 1
ATOM 1480 C C . TYR B 1 14 ? -20.734 -10.68 -21.172 1 26.33 14 TYR B C 1
ATOM 1482 O O . TYR B 1 14 ? -21.328 -10.727 -22.25 1 26.33 14 TYR B O 1
ATOM 1490 N N . VAL B 1 15 ? -19.469 -10.844 -21.797 1 25.31 15 VAL B N 1
ATOM 1491 C CA . VAL B 1 15 ? -19.25 -11.328 -23.156 1 25.31 15 VAL B CA 1
ATOM 1492 C C . VAL B 1 15 ? -19.625 -12.805 -23.25 1 25.31 15 VAL B C 1
ATOM 1494 O O . VAL B 1 15 ? -19 -13.664 -22.625 1 25.31 15 VAL B O 1
ATOM 1497 N N . SER B 1 16 ? -20.906 -13.07 -23.188 1 25.47 16 SER B N 1
ATOM 1498 C CA . SER B 1 16 ? -21.359 -14.375 -23.656 1 25.47 16 SER B CA 1
ATOM 1499 C C . SER B 1 16 ? -20.75 -14.703 -25.016 1 25.47 16 SER B C 1
ATOM 1501 O O . SER B 1 16 ? -21.125 -14.109 -26.031 1 25.47 16 SER B O 1
ATOM 1503 N N . PHE B 1 17 ? -19.375 -14.719 -25.344 1 24.98 17 PHE B N 1
ATOM 1504 C CA . PHE B 1 17 ? -19.094 -15.32 -26.625 1 24.98 17 PHE B CA 1
ATOM 1505 C C . PHE B 1 17 ? -19.859 -16.609 -26.812 1 24.98 17 PHE B C 1
ATOM 1507 O O . PHE B 1 17 ? -19.719 -17.547 -26.031 1 24.98 17 PHE B O 1
ATOM 1514 N N . ASN B 1 18 ? -21.109 -16.406 -27.156 1 27.58 18 ASN B N 1
ATOM 1515 C CA . ASN B 1 18 ? -21.953 -17.484 -27.656 1 27.58 18 ASN B CA 1
ATOM 1516 C C . ASN B 1 18 ? -21.203 -18.391 -28.609 1 27.58 18 ASN B C 1
ATOM 1518 O O . ASN B 1 18 ? -21.25 -18.188 -29.828 1 27.58 18 ASN B O 1
ATOM 1522 N N . LEU B 1 19 ? -19.859 -18.453 -28.594 1 25.3 19 LEU B N 1
ATOM 1523 C CA . LEU B 1 19 ? -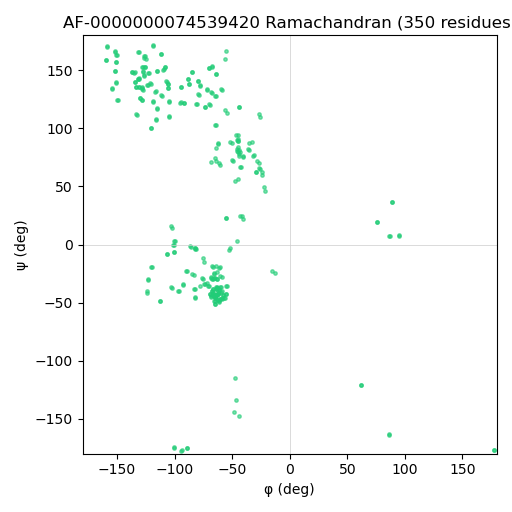19.391 -19.312 -29.672 1 25.3 19 LEU B CA 1
ATOM 1524 C C . LEU B 1 19 ? -20.094 -20.672 -29.625 1 25.3 19 LEU B C 1
ATOM 1526 O O . LEU B 1 19 ? -19.703 -21.594 -30.359 1 25.3 19 LEU B O 1
ATOM 1530 N N . LEU B 1 20 ? -20.953 -20.891 -28.609 1 25.78 20 LEU B N 1
ATOM 1531 C CA . LEU B 1 20 ? -21.109 -22.328 -28.406 1 25.78 20 LEU B CA 1
ATOM 1532 C C . LEU B 1 20 ? -21.984 -22.938 -29.5 1 25.78 20 LEU B C 1
ATOM 1534 O O . LEU B 1 20 ? -22.328 -24.125 -29.453 1 25.78 20 LEU B O 1
ATOM 1538 N N . ASP B 1 21 ? -22.641 -22.172 -30.281 1 28.05 21 ASP B N 1
ATOM 1539 C CA . ASP B 1 21 ? -23.75 -23.031 -30.719 1 28.05 21 ASP B CA 1
ATOM 1540 C C . ASP B 1 21 ? -23.234 -24.234 -31.5 1 28.05 21 ASP B C 1
ATOM 1542 O O . ASP B 1 21 ? -24.031 -24.969 -32.094 1 28.05 21 ASP B O 1
ATOM 1546 N N . SER B 1 22 ? -22.047 -24.156 -32.094 1 29.72 22 SER B N 1
ATOM 1547 C CA . SER B 1 22 ? -22.094 -25.172 -33.125 1 29.72 22 SER B CA 1
ATOM 1548 C C . SER B 1 22 ? -22.438 -26.547 -32.562 1 29.72 22 SER B C 1
ATOM 1550 O O . SER B 1 22 ? -22.25 -26.797 -31.375 1 29.72 22 SER B O 1
ATOM 1552 N N . PRO B 1 23 ? -22.812 -27.641 -33.406 1 32.03 23 PRO B N 1
ATOM 1553 C CA . PRO B 1 23 ? -23.5 -28.906 -33.125 1 32.03 23 PRO B CA 1
ATOM 1554 C C . PRO B 1 23 ? -22.906 -29.641 -31.922 1 32.03 23 PRO B C 1
ATOM 1556 O O . PRO B 1 23 ? -21.891 -29.219 -31.375 1 32.03 23 PRO B O 1
ATOM 1559 N N . ASN B 1 24 ? -22.844 -31.109 -31.922 1 33.53 24 ASN B N 1
ATOM 1560 C CA . ASN B 1 24 ? -22.891 -32.344 -31.156 1 33.53 24 ASN B CA 1
ATOM 1561 C C . ASN B 1 24 ? -21.641 -32.531 -30.328 1 33.53 24 ASN B C 1
ATOM 1563 O O . ASN B 1 24 ? -21.422 -33.625 -29.766 1 33.53 24 ASN B O 1
ATOM 1567 N N . SER B 1 25 ? -20.453 -32.062 -30.812 1 31.95 25 SER B N 1
ATOM 1568 C CA . SER B 1 25 ? -19.281 -32.719 -30.266 1 31.95 25 SER B CA 1
ATOM 1569 C C . SER B 1 25 ? -19.141 -32.469 -28.766 1 31.95 25 SER B C 1
ATOM 1571 O O . SER B 1 25 ? -19.344 -31.328 -28.312 1 31.95 25 SER B O 1
ATOM 1573 N N . ASN B 1 26 ? -19.469 -33.375 -27.859 1 34.5 26 ASN B N 1
ATOM 1574 C CA . ASN B 1 26 ? -19.312 -33.469 -26.406 1 34.5 26 ASN B CA 1
ATOM 1575 C C . ASN B 1 26 ? -18.062 -32.75 -25.922 1 34.5 26 ASN B C 1
ATOM 1577 O O . ASN B 1 26 ? -16.938 -33.156 -26.219 1 34.5 26 ASN B O 1
ATOM 1581 N N . PRO B 1 27 ? -18.109 -31.453 -25.859 1 33.47 27 PRO B N 1
ATOM 1582 C CA . PRO B 1 27 ? -16.812 -30.891 -25.516 1 33.47 27 PRO B CA 1
ATOM 1583 C C . PRO B 1 27 ? -16.172 -31.562 -24.297 1 33.47 27 PRO B C 1
ATOM 1585 O O . PRO B 1 27 ? -16.75 -31.531 -23.203 1 33.47 27 PRO B O 1
ATOM 1588 N N . LYS B 1 28 ? -15.703 -32.781 -24.422 1 32.09 28 LYS B N 1
ATOM 1589 C CA . LYS B 1 28 ? -14.75 -33.25 -23.422 1 32.09 28 LYS B CA 1
ATOM 1590 C C . LYS B 1 28 ? -13.977 -32.094 -22.797 1 32.09 28 LYS B C 1
ATOM 1592 O O . LYS B 1 28 ? -13.211 -31.422 -23.484 1 32.09 28 LYS B O 1
ATOM 1597 N N . LEU B 1 29 ? -14.641 -31.312 -22.016 1 34.69 29 LEU B N 1
ATOM 1598 C CA . LEU B 1 29 ? -13.883 -30.422 -21.141 1 34.69 29 LEU B CA 1
ATOM 1599 C C . LEU B 1 29 ? -12.484 -30.984 -20.891 1 34.69 29 LEU B C 1
ATOM 1601 O O . LEU B 1 29 ? -12.336 -32.031 -20.219 1 34.69 29 LEU B O 1
ATOM 1605 N N . LEU B 1 30 ? -11.758 -31.109 -21.875 1 29.7 30 LEU B N 1
ATOM 1606 C CA . LEU B 1 30 ? -10.359 -31.484 -21.672 1 29.7 30 LEU B CA 1
ATOM 1607 C C . LEU B 1 30 ? -9.852 -30.969 -20.328 1 29.7 30 LEU B C 1
ATOM 1609 O O . LEU B 1 30 ? -9.711 -29.766 -20.125 1 29.7 30 LEU B O 1
ATOM 1613 N N . LYS B 1 31 ? -10.422 -31.422 -19.234 1 36.84 31 LYS B N 1
ATOM 1614 C CA . LYS B 1 31 ? -9.594 -31.422 -18.031 1 36.84 31 LYS B CA 1
ATOM 1615 C C . LYS B 1 31 ? -8.109 -31.422 -18.375 1 36.84 31 LYS B C 1
ATOM 1617 O O . LYS B 1 31 ? -7.512 -32.469 -18.594 1 36.84 31 LYS B O 1
ATOM 1622 N N . ILE B 1 32 ? -7.613 -30.562 -19.25 1 34.69 32 ILE B N 1
ATOM 1623 C CA . ILE B 1 32 ? -6.164 -30.484 -19.375 1 34.69 32 ILE B CA 1
ATOM 1624 C C . ILE B 1 32 ? -5.516 -30.688 -18.016 1 34.69 32 ILE B C 1
ATOM 1626 O O . ILE B 1 32 ? -5.816 -29.969 -17.062 1 34.69 32 ILE B O 1
ATOM 1630 N N . SER B 1 33 ? -5.223 -31.781 -17.531 1 37.41 33 SER B N 1
ATOM 1631 C CA . SER B 1 33 ? -4.316 -32.188 -16.453 1 37.41 33 SER B CA 1
ATOM 1632 C C . SER B 1 33 ? -3.184 -31.188 -16.281 1 37.41 33 SER B C 1
ATOM 1634 O O . SER B 1 33 ? -2.32 -31.047 -17.141 1 37.41 33 SER B O 1
ATOM 1636 N N . LEU B 1 34 ? -3.459 -29.891 -15.836 1 48.44 34 LEU B N 1
ATOM 1637 C CA . LEU B 1 34 ? -2.254 -29.156 -15.461 1 48.44 34 LEU B CA 1
ATOM 1638 C C . LEU B 1 34 ? -1.153 -30.125 -15.016 1 48.44 34 LEU B C 1
ATOM 1640 O O . LEU B 1 34 ? -1.405 -31.047 -14.25 1 48.44 34 LEU B O 1
ATOM 1644 N N . PRO B 1 35 ? -0.118 -30.219 -15.781 1 52.31 35 PRO B N 1
ATOM 1645 C CA . PRO B 1 35 ? 0.865 -31.203 -15.344 1 52.31 35 PRO B CA 1
ATOM 1646 C C . PRO B 1 35 ? 1.136 -31.141 -13.844 1 52.31 35 PRO B C 1
ATOM 1648 O O . PRO B 1 35 ? 1.021 -30.078 -13.234 1 52.31 35 PRO B O 1
ATOM 1651 N N . PHE B 1 36 ? 0.846 -32.281 -13.07 1 54.59 36 PHE B N 1
ATOM 1652 C CA . PHE B 1 36 ? 1.221 -32.562 -11.688 1 54.59 36 PHE B CA 1
ATOM 1653 C C . PHE B 1 36 ? 2.332 -31.625 -11.219 1 54.59 36 PHE B C 1
ATOM 1655 O O . PHE B 1 36 ? 2.273 -31.094 -10.109 1 54.59 36 PHE B O 1
ATOM 1662 N N . ASN B 1 37 ? 3.121 -31.062 -12.273 1 75 37 ASN B N 1
ATOM 1663 C CA . ASN B 1 37 ? 4.324 -30.297 -11.945 1 75 37 ASN B CA 1
ATOM 1664 C C . ASN B 1 37 ? 4.016 -28.828 -11.742 1 75 37 ASN B C 1
ATOM 1666 O O . ASN B 1 37 ? 4.531 -28.203 -10.812 1 75 37 ASN B O 1
ATOM 1670 N N . PHE B 1 38 ? 2.818 -28.406 -12.391 1 76.88 38 PHE B N 1
ATOM 1671 C CA . PHE B 1 38 ? 2.514 -26.984 -12.258 1 76.88 38 PHE B CA 1
ATOM 1672 C C . PHE B 1 38 ? 1.822 -26.703 -10.93 1 76.88 38 PHE B C 1
ATOM 1674 O O . PHE B 1 38 ? 2.154 -25.734 -10.25 1 76.88 38 PHE B O 1
ATOM 1681 N N . MET B 1 39 ? 0.812 -27.547 -10.555 1 77.88 39 MET B N 1
ATOM 1682 C CA . MET B 1 39 ? 0.063 -27.344 -9.312 1 77.88 39 MET B CA 1
ATOM 1683 C C . MET B 1 39 ? 0.986 -27.391 -8.102 1 77.88 39 MET B C 1
ATOM 1685 O O . MET B 1 39 ? 0.839 -26.609 -7.168 1 77.88 39 MET B O 1
ATOM 1689 N N . ASP B 1 40 ? 1.913 -28.266 -8.25 1 80.06 40 ASP B N 1
ATOM 1690 C CA . ASP B 1 40 ? 2.881 -28.375 -7.164 1 80.06 40 ASP B CA 1
ATOM 1691 C C . ASP B 1 40 ? 3.77 -27.141 -7.082 1 80.06 40 ASP B C 1
ATOM 1693 O O . ASP B 1 40 ? 4.051 -26.641 -5.992 1 80.06 40 ASP B O 1
ATOM 1697 N N . GLU B 1 41 ? 4.164 -26.734 -8.266 1 80.5 41 GLU B N 1
ATOM 1698 C CA . GLU 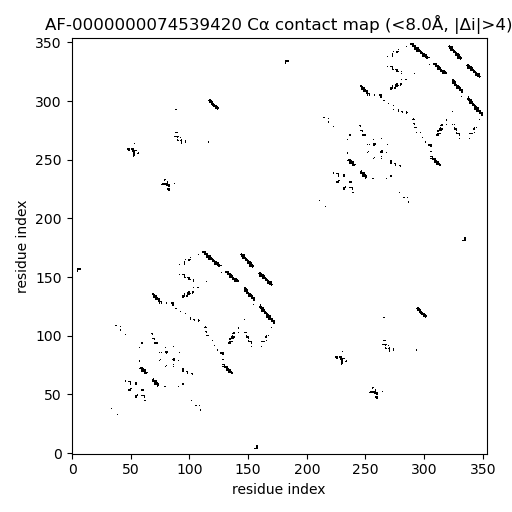B 1 41 ? 5.027 -25.547 -8.32 1 80.5 41 GLU B CA 1
ATOM 1699 C C . GLU B 1 41 ? 4.305 -24.312 -7.809 1 80.5 41 GLU B C 1
ATOM 1701 O O . GLU B 1 41 ? 4.871 -23.531 -7.043 1 80.5 41 GLU B O 1
ATOM 1706 N N . PHE B 1 42 ? 3.074 -24.219 -8.258 1 85.75 42 PHE B N 1
ATOM 1707 C CA . PHE B 1 42 ? 2.318 -23.047 -7.859 1 85.75 42 PHE B CA 1
ATOM 1708 C C . PHE B 1 42 ? 1.962 -23.094 -6.379 1 85.75 42 PHE B C 1
ATOM 1710 O O . PHE B 1 42 ? 1.975 -22.078 -5.691 1 85.75 42 PHE B O 1
ATOM 1717 N N . GLU B 1 43 ? 1.681 -24.234 -5.848 1 85.69 43 GLU B N 1
ATOM 1718 C CA . GLU B 1 43 ? 1.43 -24.375 -4.418 1 85.69 43 GLU B CA 1
ATOM 1719 C C . GLU B 1 43 ? 2.67 -24.031 -3.6 1 85.69 43 GLU B C 1
ATOM 1721 O O . GLU B 1 43 ? 2.561 -23.453 -2.514 1 85.69 43 GLU B O 1
ATOM 1726 N N . GLY B 1 44 ? 3.828 -24.406 -4.137 1 86.44 44 GLY B N 1
ATOM 1727 C CA . GLY B 1 44 ? 5.074 -24 -3.508 1 86.44 44 GLY B CA 1
ATOM 1728 C C . GLY B 1 44 ? 5.254 -22.5 -3.451 1 86.44 44 GLY B C 1
ATOM 1729 O O . GLY B 1 44 ? 5.68 -21.953 -2.43 1 86.44 44 GLY B O 1
ATOM 1730 N N . LEU B 1 45 ? 4.84 -21.844 -4.527 1 85.75 45 LEU B N 1
ATOM 1731 C CA . LEU B 1 45 ? 4.891 -20.391 -4.586 1 85.75 45 LEU B CA 1
ATOM 1732 C C . LEU B 1 45 ? 3.949 -19.781 -3.553 1 85.75 45 LEU B C 1
ATOM 1734 O O . LEU B 1 45 ? 4.324 -18.828 -2.85 1 85.75 45 LEU B O 1
ATOM 1738 N N . LEU B 1 46 ? 2.771 -20.328 -3.443 1 91.94 46 LEU B N 1
ATOM 1739 C CA . LEU B 1 46 ? 1.785 -19.812 -2.496 1 91.94 46 LEU B CA 1
ATOM 1740 C C . LEU B 1 46 ? 2.285 -19.969 -1.062 1 91.94 46 LEU B C 1
ATOM 1742 O O . LEU B 1 46 ? 2.109 -19.047 -0.246 1 91.94 46 LEU B O 1
ATOM 1746 N N . LYS B 1 47 ? 2.939 -21.062 -0.816 1 92.31 47 LYS B N 1
ATOM 1747 C CA . LYS B 1 47 ? 3.492 -21.297 0.517 1 92.31 47 LYS B CA 1
ATOM 1748 C C . LYS B 1 47 ? 4.625 -20.312 0.817 1 92.31 47 LYS B C 1
ATOM 1750 O O . LYS B 1 47 ? 4.703 -19.766 1.92 1 92.31 47 LYS B O 1
ATOM 1755 N N . ALA B 1 48 ? 5.457 -20.125 -0.153 1 91.38 48 ALA B N 1
ATOM 1756 C CA . ALA B 1 48 ? 6.57 -19.188 0.019 1 91.38 48 ALA B CA 1
ATOM 1757 C C . ALA B 1 48 ? 6.059 -17.766 0.274 1 91.38 48 ALA B C 1
ATOM 1759 O O . ALA B 1 48 ? 6.539 -17.094 1.184 1 91.38 48 ALA B O 1
ATOM 1760 N N . VAL B 1 49 ? 5.082 -17.391 -0.433 1 94.19 49 VAL B N 1
ATOM 1761 C CA . VAL B 1 49 ? 4.523 -16.047 -0.314 1 94.19 49 VAL B CA 1
ATOM 1762 C C . VAL B 1 49 ? 3.826 -15.891 1.036 1 94.19 49 VAL B C 1
ATOM 1764 O O . VAL B 1 49 ? 4.031 -14.898 1.739 1 94.19 49 VAL B O 1
ATOM 1767 N N . GLY B 1 50 ? 3.061 -16.875 1.414 1 95.88 50 GLY B N 1
ATOM 1768 C CA . GLY B 1 50 ? 2.322 -16.828 2.666 1 95.88 50 GLY B CA 1
ATOM 1769 C C . GLY B 1 50 ? 3.221 -16.859 3.889 1 95.88 50 GLY B C 1
ATOM 1770 O O . GLY B 1 50 ? 2.812 -16.422 4.973 1 95.88 50 GLY B O 1
ATOM 1771 N N . SER B 1 51 ? 4.469 -17.297 3.68 1 95.88 51 SER B N 1
ATOM 1772 C CA . SER B 1 51 ? 5.391 -17.422 4.805 1 95.88 51 SER B CA 1
ATOM 1773 C C . SER B 1 51 ? 6.367 -16.25 4.848 1 95.88 51 SER B C 1
ATOM 1775 O O . SER B 1 51 ? 7.207 -16.172 5.75 1 95.88 51 SER B O 1
ATOM 1777 N N . ALA B 1 52 ? 6.254 -15.383 3.941 1 95.88 52 ALA B N 1
ATOM 1778 C CA . ALA B 1 52 ? 7.16 -14.234 3.891 1 95.88 52 ALA B CA 1
ATOM 1779 C C . ALA B 1 52 ? 6.93 -13.305 5.078 1 95.88 52 ALA B C 1
ATOM 1781 O O . ALA B 1 52 ? 5.82 -13.227 5.609 1 95.88 52 ALA B O 1
ATOM 1782 N N . PRO B 1 53 ? 7.938 -12.555 5.492 1 97.31 53 PRO B N 1
ATOM 1783 C CA . PRO B 1 53 ? 7.871 -11.703 6.688 1 97.31 53 PRO B CA 1
ATOM 1784 C C . PRO B 1 53 ? 6.707 -10.719 6.652 1 97.31 53 PRO B C 1
ATOM 1786 O O . PRO B 1 53 ? 5.984 -10.578 7.641 1 97.31 53 PRO B O 1
ATOM 1789 N N . TRP B 1 54 ? 6.465 -10.109 5.547 1 98.19 54 TRP B N 1
ATOM 1790 C CA . TRP B 1 54 ? 5.41 -9.109 5.461 1 98.19 54 TRP B CA 1
ATOM 1791 C C . TRP B 1 54 ? 4.039 -9.742 5.684 1 98.19 54 TRP B C 1
ATOM 1793 O O . TRP B 1 54 ? 3.213 -9.195 6.422 1 98.19 54 TRP B O 1
ATOM 1803 N N . TYR B 1 55 ? 3.822 -10.883 5.023 1 98.25 55 TYR B N 1
ATOM 1804 C CA . TYR B 1 55 ? 2.557 -11.594 5.172 1 98.25 55 TYR B CA 1
ATOM 1805 C C . TYR B 1 55 ? 2.307 -11.961 6.629 1 98.25 55 TYR B C 1
ATOM 1807 O O . TYR B 1 55 ? 1.205 -11.758 7.145 1 98.25 55 TYR B O 1
ATOM 1815 N N . LYS B 1 56 ? 3.348 -12.414 7.23 1 97.62 56 LYS B N 1
ATOM 1816 C CA . LYS B 1 56 ? 3.234 -12.789 8.641 1 97.62 56 LYS B CA 1
ATOM 1817 C C . LYS B 1 56 ? 2.998 -11.562 9.516 1 97.62 56 LYS B C 1
ATOM 1819 O O . LYS B 1 56 ? 2.182 -11.602 10.438 1 97.62 56 LYS B O 1
ATOM 1824 N N . LEU B 1 57 ? 3.652 -10.562 9.203 1 97.81 57 LEU B N 1
ATOM 1825 C CA . LEU B 1 57 ? 3.586 -9.352 10.016 1 97.81 57 LEU B CA 1
ATOM 1826 C C . LEU B 1 57 ? 2.166 -8.797 10.039 1 97.81 57 LEU B C 1
ATOM 1828 O O . LEU B 1 57 ? 1.631 -8.508 11.117 1 97.81 57 LEU B O 1
ATOM 1832 N N . ILE B 1 58 ? 1.542 -8.664 8.859 1 97.38 58 ILE B N 1
ATOM 1833 C CA . ILE B 1 58 ? 0.286 -7.926 8.859 1 97.38 58 ILE B CA 1
ATOM 1834 C C . ILE B 1 58 ? -0.889 -8.898 8.844 1 97.38 58 ILE B C 1
ATOM 1836 O O . ILE B 1 58 ? -2.047 -8.492 8.961 1 97.38 58 ILE B O 1
ATOM 1840 N N . GLY B 1 59 ? -0.565 -10.211 8.688 1 98.25 59 GLY B N 1
ATOM 1841 C CA . GLY B 1 59 ? -1.594 -11.227 8.867 1 98.25 59 GLY B CA 1
ATOM 1842 C C . GLY B 1 59 ? -2.344 -11.539 7.586 1 98.25 59 GLY B C 1
ATOM 1843 O O . GLY B 1 59 ? -3.545 -11.82 7.617 1 98.25 59 GLY B O 1
ATOM 1844 N N . MET B 1 60 ? -1.648 -11.523 6.484 1 98.44 60 MET B N 1
ATOM 1845 C CA . MET B 1 60 ? -2.258 -11.891 5.211 1 98.44 60 MET B CA 1
ATOM 1846 C C . MET B 1 60 ? -2.148 -13.398 4.965 1 98.44 60 MET B C 1
ATOM 1848 O O . MET B 1 60 ? -1.114 -14 5.254 1 98.44 60 MET B O 1
ATOM 1852 N N . VAL B 1 61 ? -3.23 -13.945 4.371 1 98.31 61 VAL B N 1
ATOM 1853 C CA . VAL B 1 61 ? -3.256 -15.375 4.094 1 98.31 61 VAL B CA 1
ATOM 1854 C C . VAL B 1 61 ? -3.73 -15.617 2.662 1 98.31 61 VAL B C 1
ATOM 1856 O O . VAL B 1 61 ? -4.895 -15.375 2.338 1 98.31 61 VAL B O 1
ATOM 1859 N N . PRO B 1 62 ? -2.83 -16.094 1.825 1 98.12 62 PRO B N 1
ATOM 1860 C CA . PRO B 1 62 ? -3.27 -16.516 0.492 1 98.12 62 PRO B CA 1
ATOM 1861 C C . PRO B 1 62 ? -3.955 -17.875 0.495 1 98.12 62 PRO B C 1
ATOM 1863 O O . PRO B 1 62 ? -3.488 -18.797 1.159 1 98.12 62 PRO B O 1
ATOM 1866 N N . LYS B 1 63 ? -5.035 -17.953 -0.224 1 96.88 63 LYS B N 1
ATOM 1867 C CA . LYS B 1 63 ? -5.793 -19.203 -0.322 1 96.88 63 LYS B CA 1
ATOM 1868 C C . LYS B 1 63 ? -6.152 -19.516 -1.772 1 96.88 63 LYS B C 1
ATOM 1870 O O . LYS B 1 63 ? -6.57 -18.625 -2.52 1 96.88 63 LYS B O 1
ATOM 1875 N N . LEU B 1 64 ? -5.969 -20.719 -2.1 1 94.62 64 LEU B N 1
ATOM 1876 C CA . LEU B 1 64 ? -6.426 -21.188 -3.402 1 94.62 64 LEU B CA 1
ATOM 1877 C C . LEU B 1 64 ? -7.918 -21.5 -3.379 1 94.62 64 LEU B C 1
ATOM 1879 O O . LEU B 1 64 ? -8.391 -22.25 -2.525 1 94.62 64 LEU B O 1
ATOM 1883 N N . GLN B 1 65 ? -8.672 -20.875 -4.184 1 92.81 65 GLN B N 1
ATOM 1884 C CA . GLN B 1 65 ? -10.086 -21.141 -4.395 1 92.81 65 GLN B CA 1
ATOM 1885 C C . GLN B 1 65 ? -10.367 -21.516 -5.848 1 92.81 65 GLN B C 1
ATOM 1887 O O . GLN B 1 65 ? -10.492 -20.641 -6.707 1 92.81 65 GLN B O 1
ATOM 1892 N N . GLY B 1 66 ? -10.508 -22.812 -6.055 1 89.31 66 GLY B N 1
ATOM 1893 C CA . GLY B 1 66 ? -10.555 -23.25 -7.441 1 89.31 66 GLY B CA 1
ATOM 1894 C C . GLY B 1 66 ? -9.289 -22.938 -8.211 1 89.31 66 GLY B C 1
ATOM 1895 O O . GLY B 1 66 ? -8.195 -23.328 -7.801 1 89.31 66 GLY B O 1
ATOM 1896 N N . ASP B 1 67 ? -9.422 -22.188 -9.266 1 88.31 67 ASP B N 1
ATOM 1897 C CA . ASP B 1 67 ? -8.258 -21.859 -10.078 1 88.31 67 ASP B CA 1
ATOM 1898 C C . ASP B 1 67 ? -7.777 -20.438 -9.797 1 88.31 67 ASP B C 1
ATOM 1900 O O . ASP B 1 67 ? -6.988 -19.875 -10.562 1 88.31 67 ASP B O 1
ATOM 1904 N N . ARG B 1 68 ? -8.266 -19.875 -8.703 1 94.19 68 ARG B N 1
ATOM 1905 C CA . ARG B 1 68 ? -7.867 -18.516 -8.344 1 94.19 68 ARG B CA 1
ATOM 1906 C C . ARG B 1 68 ? -7.293 -18.469 -6.938 1 94.19 68 ARG B C 1
ATOM 1908 O O . ARG B 1 68 ? -7.504 -19.375 -6.141 1 94.19 68 ARG B O 1
ATOM 1915 N N . VAL B 1 69 ? -6.57 -17.438 -6.734 1 97.38 69 VAL B N 1
ATOM 1916 C CA . VAL B 1 69 ? -6.047 -17.188 -5.398 1 97.38 69 VAL B CA 1
ATOM 1917 C C . VAL B 1 69 ? -6.727 -15.969 -4.789 1 97.38 69 VAL B C 1
ATOM 1919 O O . VAL B 1 69 ? -6.863 -14.938 -5.449 1 97.38 69 VAL B O 1
ATOM 1922 N N . VAL B 1 70 ? -7.227 -16.125 -3.637 1 98.44 70 VAL B N 1
ATOM 1923 C CA . VAL B 1 70 ? -7.707 -14.984 -2.857 1 98.44 70 VAL B CA 1
ATOM 1924 C C . VAL B 1 70 ? -6.758 -14.719 -1.692 1 98.44 70 VAL B C 1
ATOM 1926 O O . VAL B 1 70 ? -6.035 -15.617 -1.253 1 98.44 70 VAL B O 1
ATOM 1929 N N . VAL B 1 71 ? -6.703 -13.453 -1.24 1 98.75 71 VAL B N 1
ATOM 1930 C CA . VAL B 1 71 ? -5.883 -13.078 -0.094 1 98.75 71 VAL B CA 1
ATOM 1931 C C . VAL B 1 71 ? -6.77 -12.516 1.016 1 98.75 71 VAL B C 1
ATOM 1933 O O . VAL B 1 71 ? -7.492 -11.539 0.807 1 98.75 71 VAL B O 1
ATOM 1936 N N . GLU B 1 72 ? -6.684 -13.125 2.152 1 98.75 72 GLU B N 1
ATOM 1937 C CA . GLU B 1 72 ? -7.516 -12.719 3.285 1 98.75 72 GLU B CA 1
ATOM 1938 C C . GLU B 1 72 ? -6.68 -12.047 4.371 1 98.75 72 GLU B C 1
ATOM 1940 O O . GLU B 1 72 ? -5.508 -12.383 4.555 1 98.75 72 GLU B O 1
ATOM 1945 N N . MET B 1 73 ? -7.336 -11.133 5.117 1 98.69 73 MET B N 1
ATOM 1946 C CA . MET B 1 73 ? -6.715 -10.508 6.281 1 98.69 73 MET B CA 1
ATOM 1947 C C . MET B 1 73 ? -7.766 -10.141 7.328 1 98.69 73 MET B C 1
ATOM 1949 O O . MET B 1 73 ? -8.75 -9.469 7.016 1 98.69 73 MET B O 1
ATOM 1953 N N . GLU B 1 74 ? -7.562 -10.633 8.492 1 98.69 74 GLU B N 1
ATOM 1954 C CA . GLU B 1 74 ? -8.375 -10.188 9.617 1 98.69 74 GLU B CA 1
ATOM 1955 C C . GLU B 1 74 ? -7.891 -8.836 10.148 1 98.69 74 GLU B C 1
ATOM 1957 O O . GLU B 1 74 ? -6.703 -8.672 10.438 1 98.69 74 GLU B O 1
ATOM 1962 N N . ILE B 1 75 ? -8.805 -7.938 10.273 1 9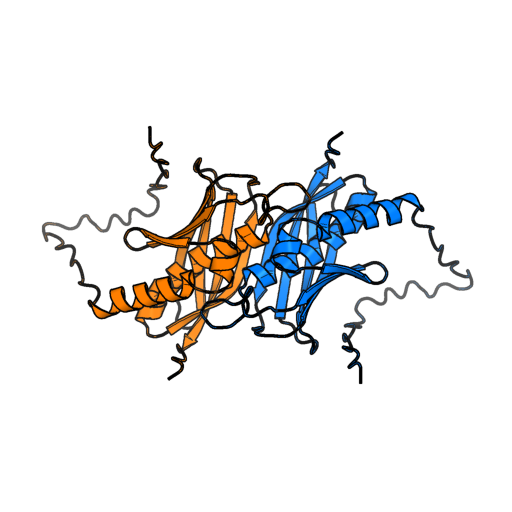8.44 75 ILE B N 1
ATOM 1963 C CA . ILE B 1 75 ? -8.43 -6.625 10.781 1 98.44 75 ILE B CA 1
ATOM 1964 C C . ILE B 1 75 ? -8.148 -6.719 12.281 1 98.44 75 ILE B C 1
ATOM 1966 O O . ILE B 1 75 ? -9.008 -7.152 13.055 1 98.44 75 ILE B O 1
ATOM 1970 N N . ASP B 1 76 ? -6.977 -6.43 12.656 1 98.19 76 ASP B N 1
ATOM 1971 C CA . ASP B 1 76 ? -6.543 -6.273 14.039 1 98.19 76 ASP B CA 1
ATOM 1972 C C . ASP B 1 76 ? -6.359 -4.797 14.391 1 98.19 76 ASP B C 1
ATOM 1974 O O . ASP B 1 76 ? -5.414 -4.156 13.93 1 98.19 76 ASP B O 1
ATOM 1978 N N . ARG B 1 77 ? -7.211 -4.266 15.203 1 96.19 77 ARG B N 1
ATOM 1979 C CA . ARG B 1 77 ? -7.23 -2.842 15.531 1 96.19 77 ARG B CA 1
ATOM 1980 C C . ARG B 1 77 ? -5.906 -2.4 16.141 1 96.19 77 ARG B C 1
ATOM 1982 O O . ARG B 1 77 ? -5.492 -1.25 15.977 1 96.19 77 ARG B O 1
ATOM 1989 N N . SER B 1 78 ? -5.223 -3.309 16.781 1 97.31 78 SER B N 1
ATOM 1990 C CA . SER B 1 78 ? -3.957 -2.971 17.422 1 97.31 78 SER B CA 1
ATOM 1991 C C . SER B 1 78 ? -2.805 -2.979 16.438 1 97.31 78 SER B C 1
ATOM 1993 O O . SER B 1 78 ? -1.683 -2.596 16.766 1 97.31 78 SER B O 1
ATOM 1995 N N . LYS B 1 79 ? -3.07 -3.348 15.164 1 97.94 79 LYS B N 1
ATOM 1996 C CA . LYS B 1 79 ? -2.01 -3.475 14.172 1 97.94 79 LYS B CA 1
ATOM 1997 C C . LYS B 1 79 ? -2.283 -2.596 12.953 1 97.94 79 LYS B C 1
ATOM 1999 O O . LYS B 1 79 ? -1.381 -1.926 12.445 1 97.94 79 LYS B O 1
ATOM 2004 N N . HIS B 1 80 ? -3.561 -2.547 12.523 1 98.5 80 HIS B N 1
ATOM 2005 C CA . HIS B 1 80 ? -3.783 -2.156 11.133 1 98.5 80 HIS B CA 1
ATOM 2006 C C . HIS B 1 80 ? -4.352 -0.745 11.047 1 98.5 80 HIS B C 1
ATOM 2008 O O . HIS B 1 80 ? -4.438 -0.172 9.953 1 98.5 80 HIS B O 1
ATOM 2014 N N . LEU B 1 81 ? -4.719 -0.126 12.18 1 96.44 81 LEU B N 1
ATOM 2015 C CA . LEU B 1 81 ? -5.461 1.129 12.117 1 96.44 81 LEU B CA 1
ATOM 2016 C C . LEU B 1 81 ? -4.508 2.312 11.969 1 96.44 81 LEU B C 1
ATOM 2018 O O . LEU B 1 81 ? -3.391 2.283 12.492 1 96.44 81 LEU B O 1
ATOM 2022 N N . GLN B 1 82 ? -5.016 3.287 11.289 1 93.94 82 GLN B N 1
ATOM 2023 C CA . GLN B 1 82 ? -4.398 4.609 11.273 1 93.94 82 GLN B CA 1
ATOM 2024 C C . GLN B 1 82 ? -5.023 5.52 12.328 1 93.94 82 GLN B C 1
ATOM 2026 O O . GLN B 1 82 ? -5.848 5.074 13.133 1 93.94 82 GLN B O 1
ATOM 2031 N N . ALA B 1 83 ? -4.562 6.738 12.352 1 90.25 83 ALA B N 1
ATOM 2032 C CA . ALA B 1 83 ? -4.879 7.66 13.438 1 90.25 83 ALA B CA 1
ATOM 2033 C C . ALA B 1 83 ? -6.371 7.984 13.469 1 90.25 83 ALA B C 1
ATOM 2035 O O . ALA B 1 83 ? -6.938 8.234 14.539 1 90.25 83 ALA B O 1
ATOM 2036 N N . LEU B 1 84 ? -7.016 7.93 12.289 1 89.75 84 LEU B N 1
ATOM 2037 C CA . LEU B 1 84 ? -8.43 8.266 12.211 1 89.75 84 LEU B CA 1
ATOM 2038 C C . LEU B 1 84 ? -9.297 7.082 12.625 1 89.75 84 LEU B C 1
ATOM 2040 O O . LEU B 1 84 ? -10.531 7.164 12.594 1 89.75 84 LEU B O 1
ATOM 2044 N N . GLY B 1 85 ? -8.688 5.953 12.906 1 92.75 85 GLY B N 1
ATOM 2045 C CA . GLY B 1 85 ? -9.422 4.832 13.461 1 92.75 85 GLY B CA 1
ATOM 2046 C C . GLY B 1 85 ? -9.891 3.844 12.406 1 92.75 85 GLY B C 1
ATOM 2047 O O . GLY B 1 85 ? -10.719 2.977 12.695 1 92.75 85 GLY B O 1
ATOM 2048 N N . THR B 1 86 ? -9.438 4.055 11.211 1 95.38 86 THR B N 1
ATOM 2049 C CA . THR B 1 86 ? -9.734 3.094 10.156 1 95.38 86 THR B CA 1
ATOM 2050 C C . THR B 1 86 ? -8.469 2.367 9.711 1 95.38 86 THR B C 1
ATOM 2052 O O . THR B 1 86 ? -7.355 2.768 10.07 1 95.38 86 THR B O 1
ATOM 2055 N N . THR B 1 87 ? -8.633 1.275 9.016 1 97.38 87 THR B N 1
ATOM 2056 C CA . THR B 1 87 ? -7.5 0.521 8.492 1 97.38 87 THR B CA 1
ATOM 2057 C C . THR B 1 87 ? -6.656 1.387 7.566 1 97.38 87 THR B C 1
ATOM 2059 O O . THR B 1 87 ? -7.188 2.094 6.711 1 97.38 87 THR B O 1
ATOM 2062 N N . HIS B 1 88 ? -5.363 1.357 7.746 1 98 88 HIS B N 1
ATOM 2063 C CA . HIS B 1 88 ? -4.453 2.143 6.922 1 98 88 HIS B CA 1
ATOM 2064 C C . HIS B 1 88 ? -4.504 1.695 5.465 1 98 88 HIS B C 1
ATOM 2066 O O . HIS B 1 88 ? -4.574 0.498 5.18 1 98 88 HIS B O 1
ATOM 2072 N N . GLY B 1 89 ? -4.328 2.594 4.535 1 96.88 89 GLY B N 1
ATOM 2073 C CA . GLY B 1 89 ? -4.355 2.295 3.111 1 96.88 89 GLY B CA 1
ATOM 2074 C C . GLY B 1 89 ? -3.252 1.345 2.68 1 96.88 89 GLY B C 1
ATOM 2075 O O . GLY B 1 89 ? -3.402 0.619 1.695 1 96.88 89 GLY B O 1
ATOM 2076 N N . GLY B 1 90 ? -2.145 1.392 3.375 1 97.88 90 GLY B N 1
ATOM 2077 C CA . GLY B 1 90 ? -1.053 0.479 3.074 1 97.88 90 GLY B CA 1
ATOM 2078 C C . GLY B 1 90 ? -1.417 -0.978 3.285 1 97.88 90 GLY B C 1
ATOM 2079 O O . GLY B 1 90 ? -0.971 -1.85 2.535 1 97.88 90 GLY B O 1
ATOM 2080 N N . ALA B 1 91 ? -2.209 -1.237 4.324 1 98.5 91 ALA B N 1
ATOM 2081 C CA . ALA B 1 91 ? -2.693 -2.596 4.555 1 98.5 91 ALA B CA 1
ATOM 2082 C C . ALA B 1 91 ? -3.613 -3.049 3.426 1 98.5 91 ALA B C 1
ATOM 2084 O O . ALA B 1 91 ? -3.465 -4.156 2.9 1 98.5 91 ALA B O 1
ATOM 2085 N N . ILE B 1 92 ? -4.512 -2.166 3.039 1 98.75 92 ILE B N 1
ATOM 2086 C CA . ILE B 1 92 ? -5.461 -2.475 1.978 1 98.75 92 ILE B CA 1
ATOM 2087 C C . ILE B 1 92 ? -4.719 -2.643 0.653 1 98.75 92 ILE B C 1
ATOM 2089 O O . ILE B 1 92 ? -5.008 -3.564 -0.114 1 98.75 92 ILE B O 1
ATOM 2093 N N . ALA B 1 93 ? -3.758 -1.782 0.377 1 98.75 93 ALA B N 1
ATOM 2094 C CA . ALA B 1 93 ? -2.936 -1.886 -0.825 1 98.75 93 ALA B CA 1
ATOM 2095 C C . ALA B 1 93 ? -2.197 -3.221 -0.872 1 98.75 93 ALA B C 1
ATOM 2097 O O . ALA B 1 93 ? -2.041 -3.812 -1.941 1 98.75 93 ALA B O 1
ATOM 2098 N N . SER B 1 94 ? -1.696 -3.666 0.261 1 98.81 94 SER B N 1
ATOM 2099 C CA . SER B 1 94 ? -0.991 -4.941 0.338 1 98.81 94 SER B CA 1
ATOM 2100 C C . SER B 1 94 ? -1.885 -6.094 -0.108 1 98.81 94 SER B C 1
ATOM 2102 O O . SER B 1 94 ? -1.457 -6.953 -0.881 1 98.81 94 SER B O 1
ATOM 2104 N N . VAL B 1 95 ? -3.121 -6.098 0.398 1 98.81 95 VAL B N 1
ATOM 2105 C CA . VAL B 1 95 ? -4.062 -7.164 0.074 1 98.81 95 VAL B CA 1
ATOM 2106 C C . VAL B 1 95 ? -4.398 -7.121 -1.415 1 98.81 95 VAL B C 1
ATOM 2108 O O . VAL B 1 95 ? -4.375 -8.148 -2.094 1 98.81 95 VAL B O 1
ATOM 2111 N N . LEU B 1 96 ? -4.664 -5.902 -1.962 1 98.81 96 LEU B N 1
ATOM 2112 C CA . LEU B 1 96 ? -5.039 -5.742 -3.363 1 98.81 96 LEU B CA 1
ATOM 2113 C C . LEU B 1 96 ? -3.896 -6.16 -4.281 1 98.81 96 LEU B C 1
ATOM 2115 O O . LEU B 1 96 ? -4.094 -6.957 -5.199 1 98.81 96 LEU B O 1
ATOM 2119 N N . ASP B 1 97 ? -2.732 -5.613 -4.023 1 98.75 97 ASP B N 1
ATOM 2120 C CA . ASP B 1 97 ? -1.549 -5.918 -4.82 1 98.75 97 ASP B CA 1
ATOM 2121 C C . ASP B 1 97 ? -1.268 -7.422 -4.832 1 98.75 97 ASP B C 1
ATOM 2123 O O . ASP B 1 97 ? -1 -8 -5.887 1 98.75 97 ASP B O 1
ATOM 2127 N N . SER B 1 98 ? -1.318 -8.055 -3.678 1 98.62 98 SER B N 1
ATOM 2128 C CA . SER B 1 98 ? -1.034 -9.484 -3.549 1 98.62 98 SER B CA 1
ATOM 2129 C C . SER B 1 98 ? -2.047 -10.32 -4.32 1 98.62 98 SER B C 1
ATOM 2131 O O . SER B 1 98 ? -1.679 -11.281 -5 1 98.62 98 SER B O 1
ATOM 2133 N N . ALA B 1 99 ? -3.326 -9.953 -4.199 1 98.56 99 ALA B N 1
ATOM 2134 C CA . ALA B 1 99 ? -4.367 -10.695 -4.902 1 98.56 99 ALA B CA 1
ATOM 2135 C C . ALA B 1 99 ? -4.152 -10.648 -6.41 1 98.56 99 ALA B C 1
ATOM 2137 O O . ALA B 1 99 ? -4.238 -11.68 -7.086 1 98.56 99 ALA B O 1
ATOM 2138 N N . ILE B 1 100 ? -3.885 -9.469 -6.953 1 98.5 100 ILE B N 1
ATOM 2139 C CA . ILE B 1 100 ? -3.637 -9.32 -8.383 1 98.5 100 ILE B CA 1
ATOM 2140 C C . ILE B 1 100 ? -2.357 -10.062 -8.766 1 98.5 100 ILE B C 1
ATOM 2142 O O . ILE B 1 100 ? -2.35 -10.859 -9.703 1 98.5 100 ILE B O 1
ATOM 2146 N N . GLY B 1 101 ? -1.297 -9.812 -7.977 1 97.81 101 GLY B N 1
ATOM 2147 C CA . GLY B 1 101 ? 0.017 -10.352 -8.289 1 97.81 101 GLY B CA 1
ATOM 2148 C C . GLY B 1 101 ? 0.053 -11.867 -8.289 1 97.81 101 GLY B C 1
ATOM 2149 O O . GLY B 1 101 ? 0.691 -12.477 -9.148 1 97.81 101 GLY B O 1
ATOM 2150 N N . LEU B 1 102 ? -0.577 -12.508 -7.32 1 97.31 102 LEU B N 1
ATOM 2151 C CA . LEU B 1 102 ? -0.561 -13.961 -7.23 1 97.31 102 LEU B CA 1
ATOM 2152 C C . LEU B 1 102 ? -1.308 -14.586 -8.406 1 97.31 102 LEU B C 1
ATOM 2154 O O . LEU B 1 102 ? -0.896 -15.625 -8.922 1 97.31 102 LEU B O 1
ATOM 2158 N N . ASN B 1 103 ? -2.412 -13.977 -8.828 1 97.31 103 ASN B N 1
ATOM 2159 C CA . ASN B 1 103 ? -3.154 -14.523 -9.961 1 97.31 103 ASN B CA 1
ATOM 2160 C C . ASN B 1 103 ? -2.436 -14.273 -11.281 1 97.31 103 ASN B C 1
ATOM 2162 O O . ASN B 1 103 ? -2.506 -15.086 -12.195 1 97.31 103 ASN B O 1
ATOM 2166 N N . VAL B 1 104 ? -1.768 -13.18 -11.422 1 96.75 104 VAL B N 1
ATOM 2167 C CA . VAL B 1 104 ? -0.899 -12.922 -12.562 1 96.75 104 VAL B CA 1
ATOM 2168 C C . VAL B 1 104 ? 0.237 -13.938 -12.594 1 96.75 104 VAL B C 1
ATOM 2170 O O . VAL B 1 104 ? 0.512 -14.547 -13.633 1 96.75 104 VAL B O 1
ATOM 2173 N N . ASN B 1 105 ? 0.866 -14.125 -11.445 1 94.38 105 ASN B N 1
ATOM 2174 C CA . ASN B 1 105 ? 2.016 -15.023 -11.383 1 94.38 105 ASN B CA 1
ATOM 2175 C C . ASN B 1 105 ? 1.606 -16.469 -11.602 1 94.38 105 ASN B C 1
ATOM 2177 O O . ASN B 1 105 ? 2.404 -17.281 -12.078 1 94.38 105 ASN B O 1
ATOM 2181 N N . ARG B 1 106 ? 0.393 -16.766 -11.234 1 93.38 106 ARG B N 1
ATOM 2182 C CA . ARG B 1 106 ? -0.109 -18.094 -11.562 1 93.38 106 ARG B CA 1
ATOM 2183 C C . ARG B 1 106 ? 0.01 -18.375 -13.055 1 93.38 106 ARG B C 1
ATOM 2185 O O . ARG B 1 106 ? 0.335 -19.5 -13.453 1 93.38 106 ARG B O 1
ATOM 2192 N N . GLU B 1 107 ? -0.183 -17.391 -13.891 1 92.44 107 GLU B N 1
ATOM 2193 C CA . GLU B 1 107 ? -0.099 -17.531 -15.336 1 92.44 107 GLU B CA 1
ATOM 2194 C C . GLU B 1 107 ? 1.347 -17.453 -15.82 1 92.44 107 GLU B C 1
ATOM 2196 O O . GLU B 1 107 ? 1.771 -18.234 -16.672 1 92.44 107 GLU B O 1
ATOM 2201 N N . VAL B 1 108 ? 2.064 -16.625 -15.234 1 91.31 108 VAL B N 1
ATOM 2202 C CA . VAL B 1 108 ? 3.406 -16.297 -15.703 1 91.31 108 VAL B CA 1
ATOM 2203 C C . VAL B 1 108 ? 4.367 -17.438 -15.344 1 91.31 108 VAL B C 1
ATOM 2205 O O . VAL B 1 108 ? 5.305 -17.719 -16.094 1 91.31 108 VAL B O 1
ATOM 2208 N N . VAL B 1 109 ? 4.09 -18.141 -14.258 1 87.88 109 VAL B N 1
ATOM 2209 C CA . VAL B 1 109 ? 4.965 -19.219 -13.82 1 87.88 109 VAL B CA 1
ATOM 2210 C C . VAL B 1 109 ? 4.926 -20.359 -14.828 1 87.88 109 VAL B C 1
ATOM 2212 O O . VAL B 1 109 ? 5.898 -21.109 -14.977 1 87.88 109 VAL B O 1
ATOM 2215 N N . LYS B 1 110 ? 3.811 -20.469 -15.469 1 85.19 110 LYS B N 1
ATOM 2216 C CA . LYS B 1 110 ? 3.686 -21.484 -16.5 1 85.19 110 LYS B CA 1
ATOM 2217 C C . LYS B 1 110 ? 4.695 -21.25 -17.625 1 85.19 110 LYS B C 1
ATOM 2219 O O . LYS B 1 110 ? 5.035 -22.172 -18.359 1 85.19 110 LYS B O 1
ATOM 2224 N N . MET B 1 111 ? 5.176 -20.062 -17.703 1 86.25 111 MET B N 1
ATOM 2225 C CA . MET B 1 111 ? 6.121 -19.672 -18.75 1 86.25 111 MET B CA 1
ATOM 2226 C C . MET B 1 111 ? 7.551 -19.688 -18.219 1 86.25 111 MET B C 1
ATOM 2228 O O . MET B 1 111 ? 8.469 -19.219 -18.891 1 86.25 111 MET B O 1
ATOM 2232 N N . GLY B 1 112 ? 7.738 -20.109 -16.938 1 86 112 GLY B N 1
ATOM 2233 C CA . GLY B 1 112 ? 9.055 -20.109 -16.328 1 86 112 GLY B CA 1
ATOM 2234 C C . GLY B 1 112 ? 9.531 -18.719 -15.922 1 86 112 GLY B C 1
ATOM 2235 O O . GLY B 1 112 ? 10.734 -18.469 -15.867 1 86 112 GLY B O 1
ATOM 2236 N N . LYS B 1 113 ? 8.547 -17.844 -15.812 1 91.31 113 LYS B N 1
ATOM 2237 C CA . LYS B 1 113 ? 8.859 -16.453 -15.5 1 91.31 113 LYS B CA 1
ATOM 2238 C C . LYS B 1 113 ? 8.211 -16.031 -14.18 1 91.31 113 LYS B C 1
ATOM 2240 O O . LYS B 1 113 ? 7.516 -16.812 -13.547 1 91.31 113 LYS B O 1
ATOM 2245 N N . THR B 1 114 ? 8.586 -14.828 -13.719 1 92.12 114 THR B N 1
ATOM 2246 C CA . THR B 1 114 ? 8 -14.195 -12.539 1 92.12 114 THR B CA 1
ATOM 2247 C C . THR B 1 114 ? 7.617 -12.75 -12.828 1 92.12 114 THR B C 1
ATOM 2249 O O . THR B 1 114 ? 8.305 -12.062 -13.586 1 92.12 114 THR B O 1
ATOM 2252 N N . ALA B 1 115 ? 6.551 -12.375 -12.273 1 94.5 115 ALA B N 1
ATOM 2253 C CA . ALA B 1 115 ? 6.09 -11 -12.43 1 94.5 115 ALA B CA 1
ATOM 2254 C C . ALA B 1 115 ? 6.316 -10.195 -11.156 1 94.5 115 ALA B C 1
ATOM 2256 O O . ALA B 1 115 ? 6.004 -10.656 -10.055 1 94.5 115 ALA B O 1
ATOM 2257 N N . VAL B 1 116 ? 6.867 -8.93 -11.273 1 95.44 116 VAL B N 1
ATOM 2258 C CA . VAL B 1 116 ? 7.082 -8.008 -10.164 1 95.44 116 VAL B CA 1
ATOM 2259 C C . VAL B 1 116 ? 6.316 -6.715 -10.414 1 95.44 116 VAL B C 1
ATOM 2261 O O . VAL B 1 116 ? 6.258 -6.23 -11.547 1 95.44 116 VAL B O 1
ATOM 2264 N N . THR B 1 117 ? 5.699 -6.188 -9.398 1 97.38 117 THR B N 1
ATOM 2265 C CA . THR B 1 117 ? 4.832 -5.023 -9.555 1 97.38 117 THR B CA 1
ATOM 2266 C C . THR B 1 117 ? 5.633 -3.811 -10.016 1 97.38 117 THR B C 1
ATOM 2268 O O . THR B 1 117 ? 6.652 -3.467 -9.406 1 97.38 117 THR B O 1
ATOM 2271 N N . ALA B 1 118 ? 5.176 -3.191 -11.07 1 98.12 118 ALA B N 1
ATOM 2272 C CA . ALA B 1 118 ? 5.77 -1.963 -11.594 1 98.12 118 ALA B CA 1
ATOM 2273 C C . ALA B 1 118 ? 4.934 -0.745 -11.211 1 98.12 118 ALA B C 1
ATOM 2275 O O . ALA B 1 118 ? 5.473 0.34 -10.984 1 98.12 118 ALA B O 1
ATOM 2276 N N . GLN B 1 119 ? 3.66 -0.964 -11.211 1 98.56 119 GLN B N 1
ATOM 2277 C CA . GLN B 1 119 ? 2.734 0.128 -10.93 1 98.56 119 GLN B CA 1
ATOM 2278 C C . GLN B 1 119 ? 1.45 -0.391 -10.289 1 98.56 119 GLN B C 1
ATOM 2280 O O . GLN B 1 119 ? 0.918 -1.424 -10.703 1 98.56 119 GLN B O 1
ATOM 2285 N N . LEU B 1 120 ? 0.953 0.293 -9.344 1 98.75 120 LEU B N 1
ATOM 2286 C CA . LEU B 1 120 ? -0.315 0.003 -8.68 1 98.75 120 LEU B CA 1
ATOM 2287 C C . LEU B 1 120 ? -1.19 1.25 -8.617 1 98.75 120 LEU B C 1
ATOM 2289 O O . LEU B 1 120 ? -0.734 2.312 -8.188 1 98.75 120 LEU B O 1
ATOM 2293 N N . ASN B 1 121 ? -2.348 1.116 -9.086 1 98.75 121 ASN B N 1
ATOM 2294 C CA . ASN B 1 121 ? -3.393 2.127 -8.961 1 98.75 121 ASN B CA 1
ATOM 2295 C C . ASN B 1 121 ? -4.562 1.618 -8.117 1 98.75 121 ASN B C 1
ATOM 2297 O O . ASN B 1 121 ? -5.234 0.657 -8.5 1 98.75 121 ASN B O 1
ATOM 2301 N N . ILE B 1 122 ? -4.805 2.254 -6.996 1 98.81 122 ILE B N 1
ATOM 2302 C CA . ILE B 1 122 ? -5.828 1.754 -6.086 1 98.81 122 ILE B CA 1
ATOM 2303 C C . ILE B 1 122 ? -6.797 2.879 -5.73 1 98.81 122 ILE B C 1
ATOM 2305 O O . ILE B 1 122 ? -6.379 4.008 -5.469 1 98.81 122 ILE B O 1
ATOM 2309 N N . HIS B 1 123 ? -8.055 2.57 -5.754 1 98.75 123 HIS B N 1
ATOM 2310 C CA . HIS B 1 123 ? -9.133 3.424 -5.273 1 98.75 123 HIS B CA 1
ATOM 2311 C C . HIS B 1 123 ? -9.68 2.928 -3.939 1 98.75 123 HIS B C 1
ATOM 2313 O O . HIS B 1 123 ? -10.102 1.773 -3.824 1 98.75 123 HIS B O 1
ATOM 2319 N N . TYR B 1 124 ? -9.633 3.805 -3.006 1 98.5 124 TYR B N 1
ATOM 2320 C CA . TYR B 1 124 ? -10.203 3.504 -1.696 1 98.5 124 TYR B CA 1
ATOM 2321 C C . TYR B 1 124 ? -11.656 3.959 -1.614 1 98.5 124 TYR B C 1
ATOM 2323 O O . TYR B 1 124 ? -11.945 5.156 -1.709 1 98.5 124 TYR B O 1
ATOM 2331 N N . ILE B 1 125 ? -12.547 3.053 -1.339 1 97.88 125 ILE B N 1
ATOM 2332 C CA . ILE B 1 125 ? -13.969 3.318 -1.541 1 97.88 125 ILE B CA 1
ATOM 2333 C C . ILE B 1 125 ? -14.688 3.357 -0.193 1 97.88 125 ILE B C 1
ATOM 2335 O O . ILE B 1 125 ? -15.453 4.281 0.084 1 97.88 125 ILE B O 1
ATOM 2339 N N . ARG B 1 126 ? -14.43 2.326 0.667 1 97 126 ARG B N 1
ATOM 2340 C CA . ARG B 1 126 ? -15.078 2.246 1.975 1 97 126 ARG B CA 1
ATOM 2341 C C . ARG B 1 126 ? -14.055 1.984 3.074 1 97 126 ARG B C 1
ATOM 2343 O O . ARG B 1 126 ? -13.172 1.134 2.92 1 97 126 ARG B O 1
ATOM 2350 N N . PRO B 1 127 ? -14.18 2.723 4.18 1 96.06 127 PRO B N 1
ATOM 2351 C CA . PRO B 1 127 ? -13.305 2.408 5.312 1 96.06 127 PRO B CA 1
ATOM 2352 C C . PRO B 1 127 ? -13.656 1.077 5.977 1 96.06 127 PRO B C 1
ATOM 2354 O O . PRO B 1 127 ? -14.797 0.615 5.879 1 96.06 127 PRO B O 1
ATOM 2357 N N . VAL B 1 128 ? -12.633 0.455 6.578 1 96.88 128 VAL B N 1
ATOM 2358 C CA . VAL B 1 128 ? -12.812 -0.772 7.344 1 96.88 128 VAL B CA 1
ATOM 2359 C C . VAL B 1 128 ? -12.18 -0.618 8.727 1 96.88 128 VAL B C 1
ATOM 2361 O O . VAL B 1 128 ? -11.055 -0.124 8.844 1 96.88 128 VAL B O 1
ATOM 2364 N N . THR B 1 129 ? -12.898 -1.014 9.758 1 95.31 129 THR B N 1
ATOM 2365 C CA . THR B 1 129 ? -12.391 -0.853 11.117 1 95.31 129 THR B CA 1
ATOM 2366 C C . THR B 1 129 ? -12.281 -2.205 11.812 1 95.31 129 THR B C 1
ATOM 2368 O O . THR B 1 129 ? -11.625 -2.32 12.852 1 95.31 129 THR B O 1
ATOM 2371 N N . GLU B 1 130 ? -13 -3.184 11.266 1 96.56 130 GLU B N 1
ATOM 2372 C CA . GLU B 1 130 ? -13.023 -4.508 11.883 1 96.56 130 GLU B CA 1
ATOM 2373 C C . GLU B 1 130 ? -13.445 -5.578 10.883 1 96.56 130 GLU B C 1
ATOM 2375 O O . GLU B 1 130 ? -13.805 -5.262 9.742 1 96.56 130 GLU B O 1
ATOM 2380 N N . GLY B 1 131 ? -13.289 -6.832 11.32 1 97.69 131 GLY B N 1
ATOM 2381 C CA . GLY B 1 131 ? -13.688 -7.945 10.477 1 97.69 131 GLY B CA 1
ATOM 2382 C C . GLY B 1 131 ? -12.602 -8.383 9.508 1 97.69 131 GLY B C 1
ATOM 2383 O O . GLY B 1 131 ? -11.422 -8.07 9.711 1 97.69 131 GLY B O 1
ATOM 2384 N N . LYS B 1 132 ? -13.078 -9.141 8.516 1 98.31 132 LYS B N 1
ATOM 2385 C CA . LYS B 1 132 ? -12.164 -9.695 7.516 1 98.31 132 LYS B CA 1
ATOM 2386 C C . LYS B 1 132 ? -12.32 -8.984 6.176 1 98.31 132 LYS B C 1
ATOM 2388 O O . LYS B 1 132 ? -13.43 -8.641 5.773 1 98.31 132 LYS B O 1
ATOM 2393 N N . ILE B 1 133 ? -11.164 -8.773 5.543 1 98.62 133 ILE B N 1
ATOM 2394 C CA . ILE B 1 133 ? -11.219 -8.328 4.152 1 98.62 133 ILE B CA 1
ATOM 2395 C C . ILE B 1 133 ? -10.617 -9.398 3.246 1 98.62 133 ILE B C 1
ATOM 2397 O O . ILE B 1 133 ? -9.75 -10.172 3.674 1 98.62 133 ILE B O 1
ATOM 2401 N N . VAL B 1 134 ? -11.172 -9.422 2.029 1 98.81 134 VAL B N 1
ATOM 2402 C CA . VAL B 1 134 ? -10.742 -10.414 1.045 1 98.81 134 VAL B CA 1
ATOM 2403 C C . VAL B 1 134 ? -10.375 -9.711 -0.263 1 98.81 134 VAL B C 1
ATOM 2405 O O . VAL B 1 134 ? -11.172 -8.945 -0.805 1 98.81 134 VAL B O 1
ATOM 2408 N N . GLY B 1 135 ? -9.156 -9.969 -0.703 1 98.81 135 GLY B N 1
ATOM 2409 C CA . GLY B 1 135 ? -8.719 -9.508 -2.012 1 98.81 135 GLY B CA 1
ATOM 2410 C C . GLY B 1 135 ? -8.891 -10.555 -3.098 1 98.81 135 GLY B C 1
ATOM 2411 O O . GLY B 1 135 ? -8.57 -11.727 -2.896 1 98.81 135 GLY B O 1
ATOM 2412 N N . VAL B 1 136 ? -9.391 -10.086 -4.191 1 98.44 136 VAL B N 1
ATOM 2413 C CA . VAL B 1 136 ? -9.477 -10.914 -5.387 1 98.44 136 VAL B CA 1
ATOM 2414 C C . VAL B 1 136 ? -8.828 -10.188 -6.566 1 98.44 136 VAL B C 1
ATOM 2416 O O . VAL B 1 136 ? -8.781 -8.953 -6.594 1 98.44 136 VAL B O 1
ATOM 2419 N N . GLY B 1 137 ? -8.266 -10.922 -7.484 1 98.31 137 GLY B N 1
ATOM 2420 C CA . GLY B 1 137 ? -7.633 -10.344 -8.656 1 98.31 137 GLY B CA 1
ATOM 2421 C C . GLY B 1 137 ? -7.68 -11.25 -9.875 1 98.31 137 GLY B C 1
ATOM 2422 O O . GLY B 1 137 ? -7.977 -12.438 -9.758 1 98.31 137 GLY B O 1
ATOM 2423 N N . MET B 1 138 ? -7.441 -10.609 -10.961 1 97.19 138 MET B N 1
ATOM 2424 C CA . MET B 1 138 ? -7.395 -11.352 -12.219 1 97.19 138 MET B CA 1
ATOM 2425 C C . MET B 1 138 ? -6.477 -10.664 -13.227 1 97.19 138 MET B C 1
ATOM 2427 O O . MET B 1 138 ? -6.406 -9.438 -13.273 1 97.19 138 MET B O 1
ATOM 2431 N N . PRO B 1 139 ? -5.895 -11.5 -14.055 1 97.25 139 PRO B N 1
ATOM 2432 C CA . PRO B 1 139 ? -5.172 -10.883 -15.172 1 97.25 139 PRO B CA 1
ATOM 2433 C C . PRO B 1 139 ? -6.102 -10.273 -16.219 1 97.25 139 PRO B C 1
ATOM 2435 O O . PRO B 1 139 ? -7.113 -10.883 -16.578 1 97.25 139 PRO B O 1
ATOM 2438 N N . MET B 1 140 ? -5.785 -9.109 -16.594 1 97.25 140 MET B N 1
ATOM 2439 C CA . MET B 1 140 ? -6.492 -8.477 -17.703 1 97.25 140 MET B CA 1
ATOM 2440 C C . MET B 1 140 ? -5.781 -8.742 -19.031 1 97.25 140 MET B C 1
ATOM 2442 O O . MET B 1 140 ? -6.426 -8.891 -20.062 1 97.25 140 MET B O 1
ATOM 2446 N N . HIS B 1 141 ? -4.484 -8.805 -18.953 1 96.06 141 HIS B N 1
ATOM 2447 C CA . HIS B 1 141 ? -3.604 -9.031 -20.094 1 96.06 141 HIS B CA 1
ATOM 2448 C C . HIS B 1 141 ? -2.285 -9.656 -19.672 1 96.06 141 HIS B C 1
ATOM 2450 O O . HIS B 1 141 ? -1.713 -9.273 -18.641 1 96.06 141 HIS B O 1
ATOM 2456 N N . ILE B 1 142 ? -1.882 -10.633 -20.375 1 95.94 142 ILE B N 1
ATOM 2457 C CA . ILE B 1 142 ? -0.587 -11.266 -20.156 1 95.94 142 ILE B CA 1
ATOM 2458 C C . ILE B 1 142 ? 0.303 -11.07 -21.375 1 95.94 142 ILE B C 1
ATOM 2460 O O . ILE B 1 142 ? 0.068 -11.672 -22.422 1 95.94 142 ILE B O 1
ATOM 2464 N N . GLY B 1 143 ? 1.303 -10.227 -21.25 1 94.31 143 GLY B N 1
ATOM 2465 C CA . GLY B 1 143 ? 2.277 -10.039 -22.312 1 94.31 143 GLY B CA 1
ATOM 2466 C C . GLY B 1 143 ? 3.576 -10.781 -22.062 1 94.31 143 GLY B C 1
ATOM 2467 O O . GLY B 1 143 ? 3.682 -11.57 -21.125 1 94.31 143 GLY B O 1
ATOM 2468 N N . SER B 1 144 ? 4.566 -10.562 -22.953 1 92.94 144 SER B N 1
ATOM 2469 C CA . SER B 1 144 ? 5.852 -11.234 -22.812 1 92.94 144 SER B CA 1
ATOM 2470 C C . SER B 1 144 ? 6.762 -10.492 -21.828 1 92.94 144 SER B C 1
ATOM 2472 O O . SER B 1 144 ? 7.625 -11.094 -21.203 1 92.94 144 SER B O 1
ATOM 2474 N N . LYS B 1 145 ? 6.5 -9.195 -21.734 1 95.44 145 LYS B N 1
ATOM 2475 C CA . LYS B 1 145 ? 7.371 -8.391 -20.875 1 95.44 145 LYS B CA 1
ATOM 2476 C C . LYS B 1 145 ? 6.57 -7.668 -19.797 1 95.44 145 LYS B C 1
ATOM 2478 O O . LYS B 1 145 ? 7.102 -7.355 -18.734 1 95.44 145 LYS B O 1
ATOM 2483 N N . VAL B 1 146 ? 5.32 -7.379 -20.203 1 97.06 146 VAL B N 1
ATOM 2484 C CA . VAL B 1 146 ? 4.469 -6.625 -19.297 1 97.06 146 VAL B CA 1
ATOM 2485 C C . VAL B 1 146 ? 3.105 -7.309 -19.172 1 97.06 146 VAL B C 1
ATOM 2487 O O . VAL B 1 146 ? 2.58 -7.828 -20.156 1 97.06 146 VAL B O 1
ATOM 2490 N N . THR B 1 147 ? 2.551 -7.285 -18 1 97.62 147 THR B N 1
ATOM 2491 C CA . THR B 1 147 ? 1.206 -7.793 -17.75 1 97.62 147 THR B CA 1
ATOM 2492 C C . THR B 1 147 ? 0.408 -6.828 -16.875 1 97.62 147 THR B C 1
ATOM 2494 O O . THR B 1 147 ? 0.977 -6.125 -16.047 1 97.62 147 THR B O 1
ATOM 2497 N N . VAL B 1 148 ? -0.884 -6.793 -17.109 1 98.19 148 VAL B N 1
ATOM 2498 C CA . VAL B 1 148 ? -1.791 -5.93 -16.359 1 98.19 148 VAL B CA 1
ATOM 2499 C C . VAL B 1 148 ? -2.889 -6.773 -15.719 1 98.19 148 VAL B C 1
ATOM 2501 O O . VAL B 1 148 ? -3.408 -7.707 -16.344 1 98.19 148 VAL B O 1
ATOM 2504 N N . GLY B 1 149 ? -3.184 -6.453 -14.484 1 98.56 149 GLY B N 1
ATOM 2505 C CA . GLY B 1 149 ? -4.285 -7.105 -13.789 1 98.56 149 GLY B CA 1
ATOM 2506 C C . GLY B 1 149 ? -5.227 -6.129 -13.117 1 98.56 149 GLY B C 1
ATOM 2507 O O . GLY B 1 149 ? -4.91 -4.941 -12.984 1 98.56 149 GLY B O 1
ATOM 2508 N N . TYR B 1 150 ? -6.367 -6.68 -12.758 1 98.69 150 TYR B N 1
ATOM 2509 C CA . TYR B 1 150 ? -7.395 -5.969 -12.008 1 98.69 150 TYR B CA 1
ATOM 2510 C C . TYR B 1 150 ? -7.719 -6.699 -10.711 1 98.69 150 TYR B C 1
ATOM 2512 O O . TYR B 1 150 ? -7.609 -7.926 -10.633 1 98.69 150 TYR B O 1
ATOM 2520 N N . GLY B 1 151 ? -8.094 -5.891 -9.633 1 98.81 151 GLY B N 1
ATOM 2521 C CA . GLY B 1 151 ? -8.492 -6.527 -8.391 1 98.81 151 GLY B CA 1
ATOM 2522 C C . GLY B 1 151 ? -9.477 -5.699 -7.586 1 98.81 151 GLY B C 1
ATOM 2523 O O . GLY B 1 151 ? -9.695 -4.523 -7.883 1 98.81 151 GLY B O 1
ATOM 2524 N N . GLU B 1 152 ? -10.039 -6.41 -6.629 1 98.88 152 GLU B N 1
ATOM 2525 C CA . GLU B 1 152 ? -10.953 -5.832 -5.652 1 98.88 152 GLU B CA 1
ATOM 2526 C C . GLU B 1 152 ? -10.664 -6.348 -4.246 1 98.88 152 GLU B C 1
ATOM 2528 O O . GLU B 1 152 ? -10.172 -7.465 -4.078 1 98.88 152 GLU B O 1
ATOM 2533 N N . VAL B 1 153 ? -10.938 -5.473 -3.295 1 98.88 153 VAL B N 1
ATOM 2534 C CA . VAL B 1 153 ? -10.984 -5.871 -1.893 1 98.88 153 VAL B CA 1
ATOM 2535 C C . VAL B 1 153 ? -12.398 -5.672 -1.346 1 98.88 153 VAL B C 1
ATOM 2537 O O . VAL B 1 153 ? -12.992 -4.609 -1.527 1 98.88 153 VAL B O 1
ATOM 2540 N N . ARG B 1 154 ? -12.867 -6.723 -0.679 1 98.75 154 ARG B N 1
ATOM 2541 C CA . ARG B 1 154 ? -14.203 -6.66 -0.105 1 98.75 154 ARG B CA 1
ATOM 2542 C C . ARG B 1 154 ? -14.188 -7.043 1.371 1 98.75 154 ARG B C 1
ATOM 2544 O O . ARG B 1 154 ? -13.328 -7.805 1.81 1 98.75 154 ARG B O 1
ATOM 2551 N N . ASN B 1 155 ? -15.195 -6.484 2.152 1 98 155 ASN B N 1
ATOM 2552 C CA . ASN B 1 155 ? -15.328 -6.883 3.549 1 98 155 ASN B CA 1
ATOM 2553 C C . ASN B 1 155 ? -16.234 -8.094 3.705 1 98 155 ASN B C 1
ATOM 2555 O O . ASN B 1 155 ? -16.656 -8.695 2.713 1 98 155 ASN B O 1
ATOM 2559 N N . GLU B 1 156 ? -16.5 -8.469 4.898 1 95.12 156 GLU B N 1
ATOM 2560 C CA . GLU B 1 156 ? -17.234 -9.68 5.203 1 95.12 156 GLU B CA 1
ATOM 2561 C C . GLU B 1 156 ? -18.672 -9.586 4.711 1 95.12 156 GLU B C 1
ATOM 2563 O O . GLU B 1 156 ? -19.312 -10.609 4.422 1 95.12 156 GLU B O 1
ATOM 2568 N N . GLU B 1 157 ? -19.156 -8.414 4.594 1 95.06 157 GLU B N 1
ATOM 2569 C CA . GLU B 1 157 ? -20.516 -8.195 4.133 1 95.06 157 GLU B CA 1
ATOM 2570 C C . GLU B 1 157 ? -20.594 -8.156 2.609 1 95.06 157 GLU B C 1
ATOM 2572 O O . GLU B 1 157 ? -21.672 -8 2.033 1 95.06 157 GLU B O 1
ATOM 2577 N N . GLY B 1 158 ? -19.516 -8.273 1.96 1 95.94 158 GLY B N 1
ATOM 2578 C CA . GLY B 1 158 ? -19.469 -8.273 0.506 1 95.94 158 GLY B CA 1
ATOM 2579 C C . GLY B 1 158 ? -19.375 -6.887 -0.089 1 95.94 158 GLY B C 1
ATOM 2580 O O . GLY B 1 158 ? -19.438 -6.719 -1.309 1 95.94 158 GLY B O 1
ATOM 2581 N N . GLU B 1 159 ? -19.188 -5.863 0.779 1 97.56 159 GLU B N 1
ATOM 2582 C CA . GLU B 1 159 ? -19.078 -4.492 0.296 1 97.56 159 GLU B CA 1
ATOM 2583 C C . GLU B 1 159 ? -17.688 -4.199 -0.245 1 97.56 159 GLU B C 1
ATOM 2585 O O . GLU B 1 159 ? -16.688 -4.668 0.312 1 97.56 159 GLU B O 1
ATOM 2590 N N . LEU B 1 160 ? -17.688 -3.432 -1.344 1 98.62 160 LEU B N 1
ATOM 2591 C CA . LEU B 1 160 ? -16.422 -3.059 -1.98 1 98.62 160 LEU B CA 1
ATOM 2592 C C . LEU B 1 160 ? -15.648 -2.076 -1.111 1 98.62 160 LEU B C 1
ATOM 2594 O O . LEU B 1 160 ? -16.141 -0.991 -0.798 1 98.62 160 LEU B O 1
ATOM 2598 N N . VAL B 1 161 ? -14.453 -2.412 -0.713 1 98.75 161 VAL B N 1
ATOM 2599 C CA . VAL B 1 161 ? -13.578 -1.602 0.123 1 98.75 161 VAL B CA 1
ATOM 2600 C C . VAL B 1 161 ? -12.586 -0.839 -0.754 1 98.75 161 VAL B C 1
ATOM 2602 O O . VAL B 1 161 ? -12.297 0.331 -0.497 1 98.75 161 VAL B O 1
ATOM 2605 N N . ALA B 1 162 ? -12.062 -1.486 -1.804 1 98.88 162 ALA B N 1
ATOM 2606 C CA . ALA B 1 162 ? -11.094 -0.896 -2.723 1 98.88 162 ALA B CA 1
ATOM 2607 C C . ALA B 1 162 ? -11.062 -1.654 -4.047 1 98.88 162 ALA B C 1
ATOM 2609 O O . ALA B 1 162 ? -11.5 -2.807 -4.121 1 98.88 162 ALA B O 1
ATOM 2610 N N . ALA B 1 163 ? -10.586 -0.998 -5.055 1 98.88 163 ALA B N 1
ATOM 2611 C CA . ALA B 1 163 ? -10.375 -1.597 -6.371 1 98.88 163 ALA B CA 1
ATOM 2612 C C . ALA B 1 163 ? -9.227 -0.921 -7.109 1 98.88 163 ALA B C 1
ATOM 2614 O O . ALA B 1 163 ? -8.852 0.21 -6.785 1 98.88 163 ALA B O 1
ATOM 2615 N N . GLY B 1 164 ? -8.641 -1.654 -8.07 1 98.69 164 GLY B N 1
ATOM 2616 C CA . GLY B 1 164 ? -7.543 -1.037 -8.805 1 98.69 164 GLY B CA 1
ATOM 2617 C C . GLY B 1 164 ? -6.91 -1.965 -9.828 1 98.69 164 GLY B C 1
ATOM 2618 O O . GLY B 1 164 ? -7.414 -3.064 -10.07 1 98.69 164 GLY B O 1
ATOM 2619 N N . THR B 1 165 ? -5.855 -1.413 -10.445 1 98.81 165 THR B N 1
ATOM 2620 C CA . THR B 1 165 ? -5.078 -2.148 -11.43 1 98.81 165 THR B CA 1
ATOM 2621 C C . THR B 1 165 ? -3.598 -2.15 -11.062 1 98.81 165 THR B C 1
ATOM 2623 O O . THR B 1 165 ? -3.131 -1.265 -10.344 1 98.81 165 THR B O 1
ATOM 2626 N N . ALA B 1 166 ? -2.992 -3.137 -11.508 1 98.81 166 ALA B N 1
ATOM 2627 C CA . ALA B 1 166 ? -1.543 -3.213 -11.344 1 98.81 166 ALA B CA 1
ATOM 2628 C C . ALA B 1 166 ? -0.868 -3.646 -12.641 1 98.81 166 ALA B C 1
ATOM 2630 O O . ALA B 1 166 ? -1.396 -4.488 -13.375 1 98.81 166 ALA B O 1
ATOM 2631 N N . THR B 1 167 ? 0.23 -3.029 -12.891 1 98.69 167 THR B N 1
ATOM 2632 C CA . THR B 1 167 ? 1.116 -3.412 -13.984 1 98.69 167 THR B CA 1
ATOM 2633 C C . THR B 1 167 ? 2.361 -4.113 -13.453 1 98.69 167 THR B C 1
ATOM 2635 O O . THR B 1 167 ? 2.938 -3.689 -12.445 1 98.69 167 THR B O 1
ATOM 2638 N N . PHE B 1 168 ? 2.771 -5.148 -14.109 1 98 168 PHE B N 1
ATOM 2639 C CA . PHE B 1 168 ? 3.906 -5.953 -13.664 1 98 168 PHE B CA 1
ATOM 2640 C C . PHE B 1 168 ? 4.938 -6.09 -14.781 1 98 168 PHE B C 1
ATOM 2642 O O . PHE B 1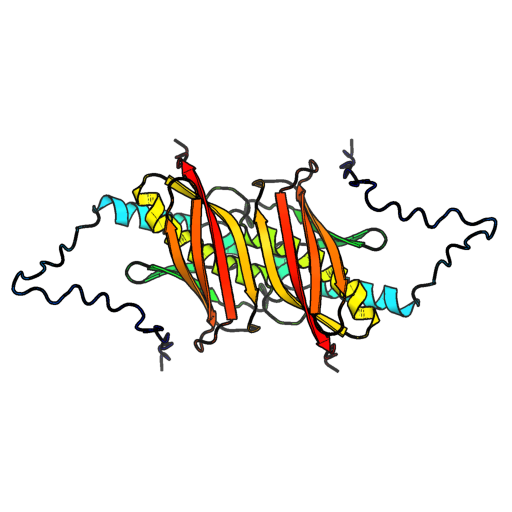 168 ? 4.578 -6.223 -15.953 1 98 168 PHE B O 1
ATOM 2649 N N . TYR B 1 169 ? 6.207 -6.125 -14.391 1 96.75 169 TYR B N 1
ATOM 2650 C CA . TYR B 1 169 ? 7.266 -6.582 -15.281 1 96.75 169 TYR B CA 1
ATOM 2651 C C . TYR B 1 169 ? 7.445 -8.094 -15.188 1 96.75 169 TYR B C 1
ATOM 2653 O O . TYR B 1 169 ? 7.43 -8.656 -14.086 1 96.75 169 TYR B O 1
ATOM 2661 N N . ILE B 1 170 ? 7.617 -8.695 -16.281 1 95.31 170 ILE B N 1
ATOM 2662 C CA . ILE B 1 170 ? 7.922 -10.125 -16.328 1 95.31 170 ILE B CA 1
ATOM 2663 C C . ILE B 1 170 ? 9.43 -10.328 -16.422 1 95.31 170 ILE B C 1
ATOM 2665 O O . ILE B 1 170 ? 10.086 -9.812 -17.328 1 95.31 170 ILE B O 1
ATOM 2669 N N . ILE B 1 171 ? 9.93 -11.047 -15.445 1 91.81 171 ILE B N 1
ATOM 2670 C CA . ILE B 1 171 ? 11.375 -11.273 -15.414 1 91.81 171 ILE B CA 1
ATOM 2671 C C . ILE B 1 171 ? 11.656 -12.773 -15.336 1 91.81 171 ILE B C 1
ATOM 2673 O O . ILE B 1 171 ? 10.758 -13.57 -15.055 1 91.81 171 ILE B O 1
ATOM 2677 N N . ASP B 1 172 ? 12.914 -13.102 -15.68 1 86.31 172 ASP B N 1
ATOM 2678 C CA . ASP B 1 172 ? 13.312 -14.5 -15.555 1 86.31 172 ASP B CA 1
ATOM 2679 C C . ASP B 1 172 ? 13.375 -14.93 -14.094 1 86.31 172 ASP B C 1
ATOM 2681 O O . ASP B 1 172 ? 13.773 -14.148 -13.227 1 86.31 172 ASP B O 1
ATOM 2685 N N . ARG B 1 173 ? 12.805 -15.969 -13.789 1 73.81 173 ARG B N 1
ATOM 2686 C CA . ARG B 1 173 ? 12.836 -16.5 -12.43 1 73.81 173 ARG B CA 1
ATOM 2687 C C . ARG B 1 173 ? 14.258 -16.844 -12.008 1 73.81 173 ARG B C 1
ATOM 2689 O O . ARG B 1 173 ? 14.969 -17.562 -12.711 1 73.81 173 ARG B O 1
ATOM 2696 N N . ARG B 1 174 ? 15.055 -15.867 -11.453 1 57.12 174 ARG B N 1
ATOM 2697 C CA . ARG B 1 174 ? 16.391 -16.25 -11.031 1 57.12 174 ARG B CA 1
ATOM 2698 C C . ARG B 1 174 ? 16.344 -17.328 -9.953 1 57.12 174 ARG B C 1
ATOM 2700 O O . ARG B 1 174 ? 15.703 -17.141 -8.914 1 57.12 174 ARG B O 1
ATOM 2707 N N . PHE B 1 175 ? 15.922 -18.5 -10.281 1 44.41 175 PHE B N 1
ATOM 2708 C CA . PHE B 1 175 ? 16.031 -19.516 -9.242 1 44.41 175 PHE B CA 1
ATOM 2709 C C . PHE B 1 175 ? 17.391 -19.453 -8.562 1 44.41 175 PHE B C 1
ATOM 2711 O O . PHE B 1 175 ? 18.422 -19.266 -9.227 1 44.41 175 PHE B O 1
ATOM 2718 N N . ARG B 1 176 ? 17.484 -18.719 -7.422 1 38.16 176 ARG B N 1
ATOM 2719 C CA . ARG B 1 176 ? 18.734 -18.953 -6.699 1 38.16 176 ARG B CA 1
ATOM 2720 C C . ARG B 1 176 ? 19.078 -20.438 -6.656 1 38.16 176 ARG B C 1
ATOM 2722 O O . ARG B 1 176 ? 18.281 -21.25 -6.156 1 38.16 176 ARG B O 1
ATOM 2729 N N . ASP B 1 177 ? 19.641 -20.953 -7.766 1 35.19 177 ASP B N 1
ATOM 2730 C CA . ASP B 1 177 ? 20.453 -22.125 -7.441 1 35.19 177 ASP B CA 1
ATOM 2731 C C . ASP B 1 177 ? 21.328 -21.875 -6.223 1 35.19 177 ASP B C 1
ATOM 2733 O O . ASP B 1 177 ? 21.797 -20.75 -6.012 1 35.19 177 ASP B O 1
#